Protein AF-0000000071173852 (afdb_homodimer)

Solvent-accessible surface area (backbone atoms only — not comparable to full-atom values): 14675 Å² total; per-residue (Å²): 124,88,72,80,40,56,66,69,55,87,51,77,36,48,60,50,29,39,24,18,50,70,45,35,39,68,60,40,53,57,42,51,74,44,81,54,40,83,29,51,71,26,52,48,83,46,33,40,28,26,54,41,35,9,37,67,34,75,76,35,58,23,39,53,53,41,49,75,72,62,43,68,51,67,58,46,20,26,76,87,55,37,26,31,26,34,54,36,49,17,25,54,72,46,31,54,65,48,42,53,54,40,52,75,63,66,34,62,70,75,49,53,28,69,83,66,43,25,28,48,55,37,6,53,74,59,65,25,61,70,42,32,50,54,44,50,52,51,56,72,72,95,125,87,72,79,41,57,66,68,56,86,52,76,36,47,58,48,30,39,24,18,51,70,45,36,40,68,60,39,52,57,42,50,74,46,81,51,40,84,30,51,72,27,53,49,86,46,33,40,28,26,55,42,36,10,36,67,35,75,77,33,57,25,37,52,53,43,49,73,72,61,43,68,51,67,57,44,21,26,75,88,56,36,27,31,26,34,55,36,50,16,23,56,71,46,28,54,64,50,44,52,54,40,52,76,64,67,35,64,68,75,50,54,29,69,83,67,43,26,28,48,55,39,7,54,74,59,64,25,61,70,43,32,52,54,44,50,52,51,54,71,72,95

Organism: Bemisia tabaci (NCBI:txid7038)

pLDDT: mean 93.43, std 10.35, range [34.62, 98.81]

Foldseek 3Di:
DPPVDLVPDDDQLVQLLVCLLVLVQVSNVVCCVDPSVVCLCPQTPQQDGSLLNNLQDAPRPSNLVSLVSPRDQARFTHVVRQRDGSLLSNLLVLRQVSNVSCVVSPHDQCDAGNVGDGSLRNNVVNVNPNNNVVSVVSVVVD/DPPVDLVPDDDQLVQLLVCLLVLVQVSNVVCCVDPSVVCLCPQTPQQDGSLLNNLQDAPRPSNLVSLVSPRDQARFTHVVRQRDGSLLSNLLVLRQVSNVSCVVSPHDQCDAGNVGDGSLRNNVVNVNPNNNVVSVVSVVVD

Radius of gyration: 18.61 Å; Cα contacts (8 Å, |Δi|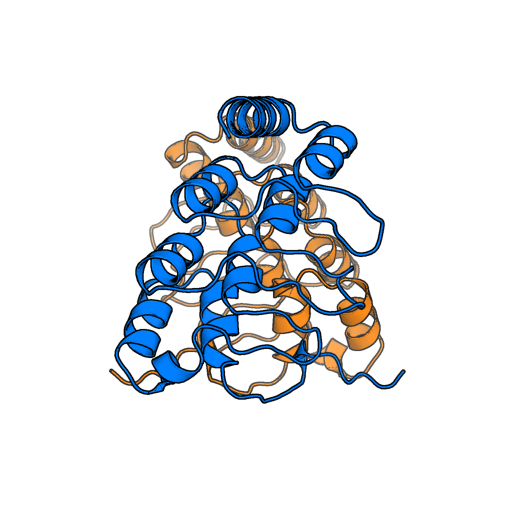>4): 515; chains: 2; bounding box: 41×52×38 Å

Structure (mmCIF, N/CA/C/O backbone):
data_AF-0000000071173852-model_v1
#
loop_
_entity.id
_entity.type
_entity.pdbx_description
1 polymer 'Uncharacterized protein'
#
loop_
_atom_site.group_PDB
_atom_site.id
_atom_site.type_symbol
_atom_site.label_atom_id
_atom_site.label_alt_id
_atom_site.label_comp_id
_atom_site.label_asym_id
_atom_site.label_entity_id
_atom_site.label_seq_id
_atom_site.pdbx_PDB_ins_code
_atom_site.Cartn_x
_atom_site.Cartn_y
_atom_site.Cartn_z
_atom_site.occupancy
_atom_site.B_iso_or_equiv
_atom_site.auth_seq_id
_atom_site.auth_comp_id
_atom_site.auth_asym_id
_atom_site.auth_atom_id
_atom_site.pdbx_PDB_model_num
ATOM 1 N N . MET A 1 1 ? 19.125 3.023 -16.766 1 35 1 MET A N 1
ATOM 2 C CA . MET A 1 1 ? 18.312 3.98 -16.031 1 35 1 MET A CA 1
ATOM 3 C C . MET A 1 1 ? 18.719 4.02 -14.562 1 35 1 MET A C 1
ATOM 5 O O . MET A 1 1 ? 18.984 2.975 -13.953 1 35 1 MET A O 1
ATOM 9 N N . ASP A 1 2 ? 19.328 4.996 -14.117 1 43.88 2 ASP A N 1
ATOM 10 C CA . ASP A 1 2 ? 19.797 5.234 -12.758 1 43.88 2 ASP A CA 1
ATOM 11 C C . ASP A 1 2 ? 18.734 4.809 -11.734 1 43.88 2 ASP A C 1
ATOM 13 O O . ASP A 1 2 ? 17.672 5.426 -11.633 1 43.88 2 ASP A O 1
ATOM 17 N N . LEU A 1 3 ? 18.578 3.57 -11.508 1 49.97 3 LEU A N 1
ATOM 18 C CA . LEU A 1 3 ? 17.625 2.861 -10.68 1 49.97 3 LEU A CA 1
ATOM 19 C C . LEU A 1 3 ? 17.5 3.516 -9.305 1 49.97 3 LEU A C 1
ATOM 21 O O . LEU A 1 3 ? 17.094 2.873 -8.336 1 49.97 3 LEU A O 1
ATOM 25 N N . ASN A 1 4 ? 18.031 4.711 -9.07 1 57.91 4 ASN A N 1
ATOM 26 C CA . ASN A 1 4 ? 17.984 5.289 -7.73 1 57.91 4 ASN A CA 1
ATOM 27 C C . ASN A 1 4 ? 16.562 5.621 -7.309 1 57.91 4 ASN A C 1
ATOM 29 O O . ASN A 1 4 ? 16.125 6.773 -7.41 1 57.91 4 ASN A O 1
ATOM 33 N N . SER A 1 5 ? 15.727 4.582 -7.375 1 67.81 5 SER A N 1
ATOM 34 C CA . SER A 1 5 ? 14.383 4.809 -6.855 1 67.81 5 SER A CA 1
ATOM 35 C C . SER A 1 5 ? 14.375 4.879 -5.332 1 67.81 5 SER A C 1
ATOM 37 O O . SER A 1 5 ? 15.242 4.289 -4.68 1 67.81 5 SER A O 1
ATOM 39 N N . PRO A 1 6 ? 13.766 5.883 -4.855 1 68.88 6 PRO A N 1
ATOM 40 C CA . PRO A 1 6 ? 13.664 5.973 -3.396 1 68.88 6 PRO A CA 1
ATOM 41 C C . PRO A 1 6 ? 13.461 4.613 -2.734 1 68.88 6 PRO A C 1
ATOM 43 O O . PRO A 1 6 ? 13.852 4.418 -1.582 1 68.88 6 PRO A O 1
ATOM 46 N N . GLU A 1 7 ? 13.016 3.785 -3.531 1 72.44 7 GLU A N 1
ATOM 47 C CA . GLU A 1 7 ? 12.711 2.467 -2.988 1 72.44 7 GLU A CA 1
ATOM 48 C C . GLU A 1 7 ? 13.984 1.688 -2.676 1 72.44 7 GLU A C 1
ATOM 50 O O . GLU A 1 7 ? 13.961 0.751 -1.874 1 72.44 7 GLU A O 1
ATOM 55 N N . GLU A 1 8 ? 15.031 2.229 -3.16 1 67.25 8 GLU A N 1
ATOM 56 C CA . GLU A 1 8 ? 16.312 1.533 -3.012 1 67.25 8 GLU A CA 1
ATOM 57 C C . GLU A 1 8 ? 17.172 2.18 -1.928 1 67.25 8 GLU A C 1
ATOM 59 O O . GLU A 1 8 ? 18.172 1.605 -1.5 1 67.25 8 GLU A O 1
ATOM 64 N N . GLU A 1 9 ? 16.672 3.275 -1.482 1 72.38 9 GLU A N 1
ATOM 65 C C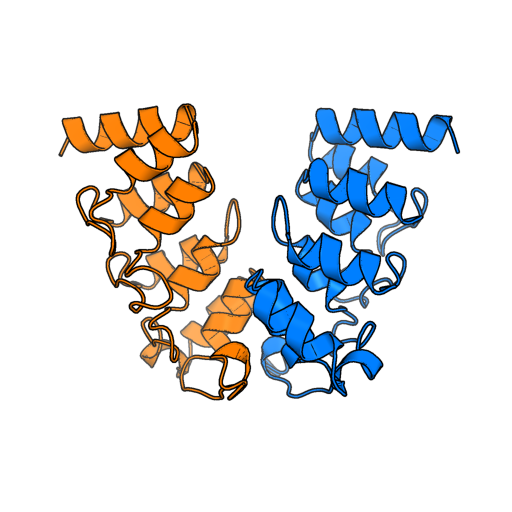A . GLU A 1 9 ? 17.562 4.102 -0.666 1 72.38 9 GLU A CA 1
ATOM 66 C C . GLU A 1 9 ? 17.344 3.85 0.822 1 72.38 9 GLU A C 1
ATOM 68 O O . GLU A 1 9 ? 16.203 3.592 1.249 1 72.38 9 GLU A O 1
ATOM 73 N N . ASP A 1 10 ? 18.484 3.744 1.404 1 79 10 ASP A N 1
ATOM 74 C CA . ASP A 1 10 ? 18.406 3.84 2.859 1 79 10 ASP A CA 1
ATOM 75 C C . ASP A 1 10 ? 18.391 5.297 3.312 1 79 10 ASP A C 1
ATOM 77 O O . ASP A 1 10 ? 19.141 6.125 2.801 1 79 10 ASP A O 1
ATOM 81 N N . PHE A 1 11 ? 17.484 5.711 4.016 1 86.06 11 PHE A N 1
ATOM 82 C CA . PHE A 1 11 ? 17.359 7.066 4.535 1 86.06 11 PHE A CA 1
ATOM 83 C C . PHE A 1 11 ? 16.719 7.066 5.914 1 86.06 11 PHE A C 1
ATOM 85 O O . PHE A 1 11 ? 16.016 6.121 6.277 1 86.06 11 PHE A O 1
ATOM 92 N N . PRO A 1 12 ? 17.047 8.148 6.605 1 87 12 PRO A N 1
ATOM 93 C CA . PRO A 1 12 ? 16.375 8.25 7.91 1 87 12 PRO A CA 1
ATOM 94 C C . PRO A 1 12 ? 14.859 8.281 7.793 1 87 12 PRO A C 1
ATOM 96 O O . PRO A 1 12 ? 14.312 8.953 6.914 1 87 12 PRO A O 1
ATOM 99 N N . GLY A 1 13 ? 14.18 7.465 8.438 1 92.38 13 GLY A N 1
ATOM 100 C CA . GLY A 1 13 ? 12.727 7.398 8.398 1 92.38 13 GLY A CA 1
ATOM 101 C C . GLY A 1 13 ? 12.203 6.246 7.566 1 92.38 13 GLY A C 1
ATOM 102 O O . GLY A 1 13 ? 10.992 6.031 7.484 1 92.38 13 GLY A O 1
ATOM 103 N N . ARG A 1 14 ? 13.094 5.574 6.965 1 90.81 14 ARG A N 1
ATOM 104 C CA . ARG A 1 14 ? 12.719 4.465 6.094 1 90.81 14 ARG A CA 1
ATOM 105 C C . ARG A 1 14 ? 11.812 3.475 6.828 1 90.81 14 ARG A C 1
ATOM 107 O O . ARG A 1 14 ? 10.852 2.963 6.254 1 90.81 14 ARG A O 1
ATOM 114 N N . LEU A 1 15 ? 12.125 3.227 8.07 1 91.38 15 LEU A N 1
ATOM 115 C CA . LEU A 1 15 ? 11.359 2.258 8.844 1 91.38 15 LEU A CA 1
ATOM 116 C C . LEU A 1 15 ? 9.93 2.744 9.055 1 91.38 15 LEU A C 1
ATOM 118 O O . LEU A 1 15 ? 8.984 1.945 9.039 1 91.38 15 LEU A O 1
ATOM 122 N N . LEU A 1 16 ? 9.711 4.039 9.18 1 95.69 16 LEU A N 1
ATOM 123 C CA . LEU A 1 16 ? 8.375 4.598 9.289 1 95.69 16 LEU A CA 1
ATOM 124 C C . LEU A 1 16 ? 7.613 4.461 7.977 1 95.69 16 LEU A C 1
ATOM 126 O O . LEU A 1 16 ? 6.426 4.117 7.973 1 95.69 16 LEU A O 1
ATOM 130 N N . HIS A 1 17 ? 8.336 4.699 6.902 1 95.75 17 HIS A N 1
ATOM 131 C CA . HIS A 1 17 ? 7.723 4.523 5.59 1 95.75 17 HIS A CA 1
ATOM 132 C C . HIS A 1 17 ? 7.27 3.08 5.383 1 95.75 17 HIS A C 1
ATOM 134 O O . HIS A 1 17 ? 6.141 2.836 4.953 1 95.75 17 HIS A O 1
ATOM 140 N 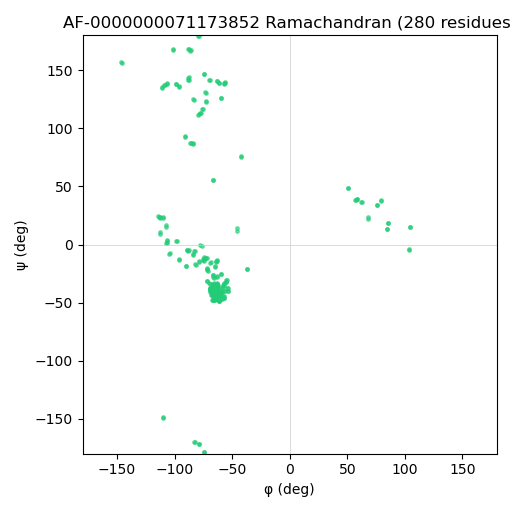N . GLN A 1 18 ? 8.117 2.193 5.777 1 92 18 GLN A N 1
ATOM 141 C CA . GLN A 1 18 ? 7.836 0.778 5.57 1 92 18 GLN A CA 1
ATOM 142 C C . GLN A 1 18 ? 6.652 0.323 6.418 1 92 18 GLN A C 1
ATOM 144 O O . GLN A 1 18 ? 5.762 -0.372 5.926 1 92 18 GLN A O 1
ATOM 149 N N . ALA A 1 19 ? 6.641 0.655 7.629 1 94.06 19 ALA A N 1
ATOM 150 C CA . ALA A 1 19 ? 5.523 0.319 8.508 1 94.06 19 ALA A CA 1
ATOM 151 C C . ALA A 1 19 ? 4.211 0.868 7.957 1 94.06 19 ALA A C 1
ATOM 153 O O . ALA A 1 19 ? 3.189 0.175 7.965 1 94.06 19 ALA A O 1
ATOM 154 N N . ALA A 1 20 ? 4.285 2.082 7.422 1 96.69 20 ALA A N 1
ATOM 155 C CA . ALA A 1 20 ? 3.1 2.736 6.879 1 96.69 20 ALA A CA 1
ATOM 156 C C . ALA A 1 20 ? 2.619 2.037 5.609 1 96.69 20 ALA A C 1
ATOM 158 O O . ALA A 1 20 ? 1.419 1.827 5.426 1 96.69 20 ALA A O 1
ATOM 159 N N . LEU A 1 21 ? 3.545 1.632 4.812 1 94.94 21 LEU A N 1
ATOM 160 C CA . LEU A 1 21 ? 3.211 1.003 3.539 1 94.94 21 LEU A CA 1
ATOM 161 C C . LEU A 1 21 ? 2.527 -0.342 3.76 1 94.94 21 LEU A C 1
ATOM 163 O O . LEU A 1 21 ? 1.586 -0.689 3.043 1 94.94 21 LEU A O 1
ATOM 167 N N . TRP A 1 22 ? 2.971 -1.016 4.766 1 93.31 22 TRP A N 1
ATOM 168 C CA . TRP A 1 22 ? 2.373 -2.311 5.074 1 93.31 22 TRP A CA 1
ATOM 169 C C . TRP A 1 22 ? 1.169 -2.148 5.996 1 93.31 22 TRP A C 1
ATOM 171 O O . TRP A 1 22 ? 0.545 -3.135 6.395 1 93.31 22 TRP A O 1
ATOM 181 N N . ASP A 1 23 ? 0.895 -1 6.449 1 94.88 23 ASP A N 1
ATOM 182 C CA . ASP A 1 23 ? -0.154 -0.628 7.391 1 94.88 23 ASP A CA 1
ATOM 183 C C . ASP A 1 23 ? -0.023 -1.413 8.695 1 94.88 23 ASP A C 1
ATOM 185 O O . ASP A 1 23 ? -1.021 -1.876 9.25 1 94.88 23 ASP A O 1
ATOM 189 N N . ASN A 1 24 ? 1.235 -1.595 9.086 1 92.81 24 ASN A N 1
ATOM 190 C CA . ASN A 1 24 ? 1.549 -2.205 10.375 1 92.81 24 ASN A CA 1
ATOM 191 C C . ASN A 1 24 ? 1.529 -1.176 11.5 1 92.81 24 ASN A C 1
ATOM 193 O O . ASN A 1 24 ? 2.574 -0.645 11.883 1 92.81 24 ASN A O 1
ATOM 197 N N . ALA A 1 25 ? 0.344 -0.985 12.039 1 95.25 25 ALA A N 1
ATOM 198 C CA . ALA A 1 25 ? 0.133 0.078 13.023 1 95.25 25 ALA A CA 1
ATOM 199 C C . ALA A 1 25 ? 0.885 -0.213 14.32 1 95.25 25 ALA A C 1
ATOM 201 O O . ALA A 1 25 ? 1.4 0.704 14.961 1 95.25 25 ALA A O 1
ATOM 202 N N . GLU A 1 26 ? 0.97 -1.466 14.656 1 93.94 26 GLU A N 1
ATOM 203 C CA . GLU A 1 26 ? 1.676 -1.827 15.883 1 93.94 26 GLU A CA 1
ATOM 204 C C . GLU A 1 26 ? 3.158 -1.476 15.789 1 93.94 26 GLU A C 1
ATOM 206 O O . GLU A 1 26 ? 3.715 -0.868 16.703 1 93.94 26 GLU A O 1
ATOM 211 N N . LEU A 1 27 ? 3.721 -1.873 14.672 1 93 27 LEU A N 1
ATOM 212 C CA . LEU A 1 27 ? 5.129 -1.545 14.461 1 93 27 LEU A CA 1
ATOM 213 C C . LEU A 1 27 ? 5.332 -0.034 14.414 1 93 27 LEU A C 1
ATOM 215 O O . LEU A 1 27 ? 6.277 0.491 15 1 93 27 LEU A O 1
ATOM 219 N N . LEU A 1 28 ? 4.453 0.666 13.766 1 96.38 28 LEU A N 1
ATOM 220 C CA . LEU A 1 28 ? 4.547 2.115 13.633 1 96.38 28 LEU A CA 1
ATOM 221 C C . LEU A 1 28 ? 4.5 2.789 15 1 96.38 28 LEU A C 1
ATOM 223 O O . LEU A 1 28 ? 5.305 3.678 15.289 1 96.38 28 LEU A O 1
ATOM 227 N N . GLU A 1 29 ? 3.637 2.336 15.828 1 96.94 29 GLU A N 1
ATOM 228 C CA . GLU A 1 29 ? 3.504 2.893 17.172 1 96.94 29 GLU A CA 1
ATOM 229 C C . GLU A 1 29 ? 4.773 2.668 17.984 1 96.94 29 GLU A C 1
ATOM 231 O O . GLU A 1 29 ? 5.234 3.572 18.688 1 96.94 29 GLU A O 1
ATOM 236 N N . ASP A 1 30 ? 5.305 1.524 17.891 1 94.69 30 ASP A N 1
ATOM 237 C CA . ASP A 1 30 ? 6.535 1.208 18.609 1 94.69 30 ASP A CA 1
ATOM 238 C C . AS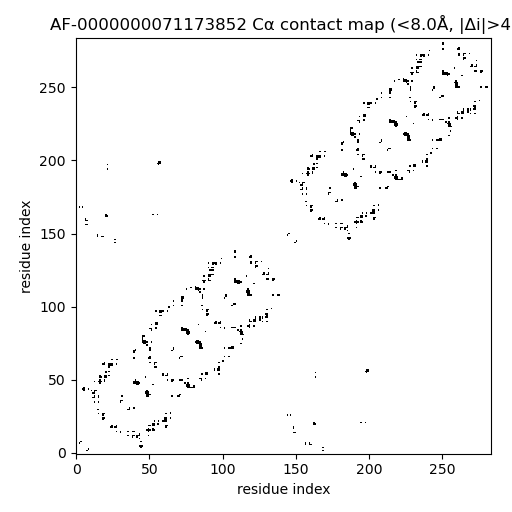P A 1 30 ? 7.684 2.105 18.156 1 94.69 30 ASP A C 1
ATOM 240 O O . ASP A 1 30 ? 8.461 2.592 18.969 1 94.69 30 ASP A O 1
ATOM 244 N N . LEU A 1 31 ? 7.789 2.291 16.828 1 94.62 31 LEU A N 1
ATOM 245 C CA . LEU A 1 31 ? 8.844 3.125 16.266 1 94.62 31 LEU A CA 1
ATOM 246 C C . LEU A 1 31 ? 8.703 4.57 16.734 1 94.62 31 LEU A C 1
ATOM 248 O O . LEU A 1 31 ? 9.703 5.234 17.016 1 94.62 31 LEU A O 1
ATOM 252 N N . LEU A 1 32 ? 7.504 5.027 16.922 1 96.25 32 LEU A N 1
ATOM 253 C CA . LEU A 1 32 ? 7.238 6.422 17.266 1 96.25 32 LEU A CA 1
ATOM 254 C C . LEU A 1 32 ? 7.445 6.668 18.75 1 96.25 32 LEU A C 1
ATOM 256 O O . LEU A 1 32 ? 7.539 7.82 19.188 1 96.25 32 LEU A O 1
ATOM 260 N N . LYS A 1 33 ? 7.469 5.609 19.516 1 95.38 33 LYS A N 1
ATOM 261 C CA . LYS A 1 33 ? 7.777 5.727 20.938 1 95.38 33 LYS A CA 1
ATOM 262 C C . LYS A 1 33 ? 9.281 5.875 21.156 1 95.38 33 LYS A C 1
ATOM 264 O O . LYS A 1 33 ? 9.719 6.273 22.25 1 95.38 33 LYS A O 1
ATOM 269 N N . GLY A 1 34 ? 9.961 5.578 20.156 1 92.06 34 GLY A N 1
ATOM 270 C CA . GLY A 1 34 ? 11.414 5.629 20.266 1 92.06 34 GLY A CA 1
ATOM 271 C C . GLY A 1 34 ? 12.031 6.762 19.469 1 92.06 34 GLY A C 1
ATOM 272 O O . GLY A 1 34 ? 11.406 7.809 19.281 1 92.06 34 GLY A O 1
ATOM 273 N N . ASP A 1 35 ? 13.273 6.527 18.984 1 92.25 35 ASP A N 1
ATOM 274 C CA . ASP A 1 35 ? 14.078 7.57 18.359 1 92.25 35 ASP A CA 1
ATOM 275 C C . ASP A 1 35 ? 13.57 7.906 16.969 1 92.25 35 ASP A C 1
ATOM 277 O O . ASP A 1 35 ? 13.867 8.977 16.438 1 92.25 35 ASP A O 1
ATOM 281 N N . GLN A 1 36 ? 12.742 7.051 16.469 1 93.69 36 GLN A N 1
ATOM 282 C CA . GLN A 1 36 ? 12.273 7.277 15.102 1 93.69 36 GLN A CA 1
ATOM 283 C C . GLN A 1 36 ? 11.266 8.414 15.047 1 93.69 36 GLN A C 1
ATOM 285 O O . GLN A 1 36 ? 10.953 8.93 13.969 1 93.69 36 GLN A O 1
ATOM 290 N N . ARG A 1 37 ? 10.797 8.828 16.172 1 95.75 37 ARG A N 1
ATOM 291 C CA . ARG A 1 37 ? 9.828 9.922 16.234 1 95.75 37 ARG A CA 1
ATOM 292 C C . ARG A 1 37 ? 10.375 11.18 15.562 1 95.75 37 ARG A C 1
ATOM 294 O O . ARG A 1 37 ? 9.625 11.938 14.945 1 95.75 37 ARG A O 1
ATOM 301 N N . ARG A 1 38 ? 11.68 11.367 15.672 1 96.56 38 ARG A N 1
ATOM 302 C CA . ARG A 1 38 ? 12.312 12.555 15.102 1 96.56 38 ARG A CA 1
ATOM 303 C C . ARG A 1 38 ? 12.156 12.57 13.586 1 96.56 38 ARG A C 1
ATOM 305 O O . ARG A 1 38 ? 12.328 13.617 12.953 1 96.56 38 ARG A O 1
ATOM 312 N N . HIS A 1 39 ? 11.742 11.438 12.953 1 97.19 39 HIS A N 1
ATOM 313 C CA . HIS A 1 39 ? 11.609 11.32 11.508 1 97.19 39 HIS A CA 1
ATOM 314 C C . HIS A 1 39 ? 10.148 11.227 11.086 1 97.19 39 HIS A C 1
ATOM 316 O O . HIS A 1 39 ? 9.844 10.742 10 1 97.19 39 HIS A O 1
ATOM 322 N N . LEU A 1 40 ? 9.266 11.727 11.922 1 98.12 40 LEU A N 1
ATOM 323 C CA . LEU A 1 40 ? 7.828 11.664 11.688 1 98.12 40 LEU A CA 1
ATOM 324 C C . LEU A 1 40 ? 7.477 12.258 10.32 1 98.12 40 LEU A C 1
ATOM 326 O O . LEU A 1 40 ? 6.656 11.695 9.594 1 98.12 40 LEU A O 1
ATOM 330 N N . ASP A 1 41 ? 8.211 13.336 9.969 1 98.31 41 ASP A N 1
ATOM 331 C CA . ASP A 1 41 ? 7.953 14.008 8.703 1 98.31 41 ASP A CA 1
ATOM 332 C C . ASP A 1 41 ? 9.141 13.852 7.754 1 98.31 41 ASP A C 1
ATOM 334 O O . ASP A 1 41 ? 9.344 14.688 6.867 1 98.31 41 ASP A O 1
ATOM 338 N N . GLY A 1 42 ? 9.867 12.797 8.047 1 96.5 42 GLY A N 1
ATOM 339 C CA . GLY A 1 42 ? 11.008 12.562 7.176 1 96.5 42 GLY A CA 1
ATOM 340 C C . GLY A 1 42 ? 10.609 12.273 5.738 1 96.5 42 GLY A C 1
ATOM 341 O O . GLY A 1 42 ? 9.617 11.586 5.488 1 96.5 42 GLY A O 1
ATOM 342 N N . GLN A 1 43 ? 11.422 12.844 4.801 1 96 43 GLN A N 1
ATOM 343 C CA . GLN A 1 43 ? 11.117 12.688 3.383 1 96 43 GLN A CA 1
ATOM 344 C C . GLN A 1 43 ? 12.117 11.75 2.709 1 96 43 GLN A C 1
ATOM 346 O O . GLN A 1 43 ? 13.305 11.766 3.025 1 96 43 GLN A O 1
ATOM 351 N N . ASP A 1 44 ? 11.469 10.891 1.852 1 93.06 44 ASP A N 1
ATOM 352 C CA . ASP A 1 44 ? 12.367 10.117 0.997 1 93.06 44 ASP A CA 1
ATOM 353 C C . ASP A 1 44 ? 12.867 10.969 -0.175 1 93.06 44 ASP A C 1
ATOM 355 O O . ASP A 1 44 ? 12.672 12.18 -0.197 1 93.06 44 ASP A O 1
ATOM 359 N N . SER A 1 45 ? 13.562 10.359 -1.146 1 91.81 45 SER A N 1
ATOM 360 C CA . SER A 1 45 ? 14.195 11.109 -2.23 1 91.81 45 SER A CA 1
ATOM 361 C C . SER A 1 45 ? 13.148 11.719 -3.164 1 91.81 45 SER A C 1
ATOM 363 O O . SER A 1 45 ? 13.469 12.602 -3.961 1 91.81 45 SER A O 1
ATOM 365 N N . TRP A 1 46 ? 11.891 11.266 -3.098 1 93.5 46 TRP A N 1
ATOM 366 C CA . TRP A 1 46 ? 10.812 11.82 -3.906 1 93.5 46 TRP A CA 1
ATOM 367 C C . TRP A 1 46 ? 9.992 12.828 -3.105 1 93.5 46 TRP A C 1
ATOM 369 O O . TRP A 1 46 ? 8.953 13.297 -3.57 1 93.5 46 TRP A O 1
ATOM 379 N N . GLY A 1 47 ? 10.453 13.047 -1.88 1 95.69 47 GLY A N 1
ATOM 380 C CA . GLY A 1 47 ? 9.773 14.031 -1.042 1 95.69 47 GLY A CA 1
ATOM 381 C C . GLY A 1 47 ? 8.578 13.453 -0.303 1 95.69 47 GLY A C 1
ATOM 382 O O . GLY A 1 47 ? 7.793 14.195 0.283 1 95.69 47 GLY A O 1
ATOM 383 N N . ARG A 1 48 ? 8.484 12.141 -0.29 1 96.75 48 ARG A N 1
ATOM 384 C CA . ARG A 1 48 ? 7.34 11.508 0.363 1 96.75 48 ARG A CA 1
ATOM 385 C C . ARG A 1 48 ? 7.617 11.273 1.844 1 96.75 48 ARG A C 1
ATOM 387 O O . ARG A 1 48 ? 8.734 10.906 2.223 1 96.75 48 ARG A O 1
ATOM 394 N N . THR A 1 49 ? 6.582 11.492 2.594 1 98 49 THR A N 1
ATOM 395 C CA . THR A 1 49 ? 6.641 11.25 4.031 1 98 49 THR A CA 1
ATOM 396 C C . THR A 1 49 ? 5.973 9.93 4.387 1 98 49 THR A C 1
ATOM 398 O O . THR A 1 49 ? 5.309 9.312 3.547 1 98 49 THR A O 1
ATOM 401 N N . PRO A 1 50 ? 6.184 9.461 5.656 1 97.94 50 PRO A N 1
ATOM 402 C CA . PRO A 1 50 ? 5.41 8.297 6.09 1 97.94 50 PRO A CA 1
ATOM 403 C C . PRO A 1 50 ? 3.904 8.5 5.926 1 97.94 50 PRO A C 1
ATOM 405 O O . PRO A 1 50 ? 3.182 7.543 5.625 1 97.94 50 PRO A O 1
ATOM 408 N N . LEU A 1 51 ? 3.488 9.719 6.043 1 98.81 51 LEU A N 1
ATOM 409 C CA . LEU A 1 51 ? 2.066 10.008 5.879 1 98.81 51 LEU A CA 1
ATOM 410 C C . LEU A 1 51 ? 1.637 9.805 4.43 1 98.81 51 LEU A C 1
ATOM 412 O O . LEU A 1 51 ? 0.528 9.336 4.164 1 98.81 51 LEU A O 1
ATOM 416 N N . HIS A 1 52 ? 2.498 10.172 3.486 1 98.31 52 HIS A N 1
ATOM 417 C CA . HIS A 1 52 ? 2.229 9.828 2.094 1 98.31 52 HIS A CA 1
ATOM 418 C C . HIS A 1 52 ? 2.061 8.328 1.915 1 98.31 52 HIS A C 1
ATOM 420 O O . HIS A 1 52 ? 1.138 7.875 1.232 1 98.31 52 HIS A O 1
ATOM 426 N N . ALA A 1 53 ? 2.961 7.586 2.551 1 96.75 53 ALA A N 1
ATOM 427 C CA . ALA A 1 53 ? 2.924 6.129 2.459 1 96.75 53 ALA A CA 1
ATOM 428 C C . ALA A 1 53 ? 1.617 5.578 3.021 1 96.75 53 ALA A C 1
ATOM 430 O O . ALA A 1 53 ? 0.966 4.742 2.389 1 96.75 53 ALA A O 1
ATOM 431 N N . ALA A 1 54 ? 1.198 6.059 4.1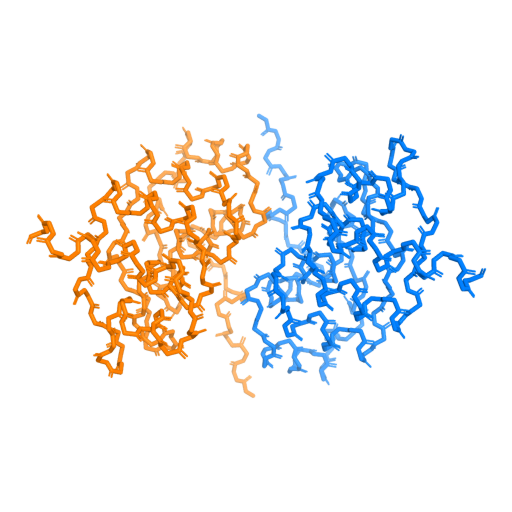02 1 98.06 54 ALA A N 1
ATOM 432 C CA . ALA A 1 54 ? -0.032 5.602 4.742 1 98.06 54 ALA A CA 1
ATOM 433 C C . ALA A 1 54 ? -1.254 5.957 3.898 1 98.06 54 ALA A C 1
ATOM 435 O O . ALA A 1 54 ? -2.234 5.207 3.869 1 98.06 54 ALA A O 1
ATOM 436 N N . ALA A 1 55 ? -1.157 7.012 3.133 1 97.75 55 ALA A N 1
ATOM 437 C CA . ALA A 1 55 ? -2.273 7.535 2.35 1 97.75 55 ALA A CA 1
ATOM 438 C C . ALA A 1 55 ? -2.557 6.652 1.138 1 97.75 55 ALA A C 1
ATOM 440 O O . ALA A 1 55 ? -3.607 6.773 0.504 1 97.75 55 ALA A O 1
ATOM 441 N N . THR A 1 56 ? -1.658 5.734 0.863 1 94.81 56 THR A N 1
ATOM 442 C CA . THR A 1 56 ? -1.821 4.891 -0.316 1 94.81 56 THR A CA 1
ATOM 443 C C . THR A 1 56 ? -2.725 3.701 -0.007 1 94.81 56 THR A C 1
ATOM 445 O O . THR A 1 56 ? -3.143 2.98 -0.916 1 94.81 56 THR A O 1
ATOM 448 N N . SER A 1 57 ? -3.059 3.525 1.271 1 92.81 57 SER A N 1
ATOM 449 C CA . SER A 1 57 ? -3.904 2.408 1.684 1 92.81 57 SER A CA 1
ATOM 450 C C . SER A 1 57 ? -5.277 2.895 2.141 1 92.81 57 SER A C 1
ATOM 452 O O . SER A 1 57 ? -5.375 3.846 2.92 1 92.81 57 SER A O 1
ATOM 454 N N . GLU A 1 58 ? -6.266 2.158 1.655 1 91.12 58 GLU A N 1
ATOM 455 C CA . GLU A 1 58 ? -7.617 2.5 2.086 1 91.12 58 GLU A CA 1
ATOM 456 C C . GLU A 1 58 ? -7.832 2.156 3.557 1 91.12 58 GLU A C 1
ATOM 458 O O . GLU A 1 58 ? -7.371 1.116 4.031 1 91.12 58 GLU A O 1
ATOM 463 N N . ASN A 1 59 ? -8.57 3.004 4.344 1 91.69 59 ASN A N 1
ATOM 464 C CA . ASN A 1 59 ? -8.852 2.805 5.762 1 91.69 59 ASN A CA 1
ATOM 465 C C . ASN A 1 59 ? -7.57 2.516 6.547 1 91.69 59 ASN A C 1
ATOM 467 O O . ASN A 1 59 ? -7.504 1.534 7.289 1 91.69 59 ASN A O 1
ATOM 471 N N . SER A 1 60 ? -6.566 3.256 6.395 1 95.5 60 SER A N 1
ATOM 472 C CA . SER A 1 60 ? -5.23 3.043 6.938 1 95.5 60 SER A CA 1
ATOM 473 C C . SER A 1 60 ? -5.199 3.305 8.438 1 95.5 60 SER A C 1
ATOM 475 O O . SER A 1 60 ? -5.496 4.414 8.891 1 95.5 60 SER A O 1
ATOM 477 N N . ARG A 1 61 ? -4.785 2.307 9.156 1 97.06 61 ARG A N 1
ATOM 478 C CA . ARG A 1 61 ? -4.574 2.488 10.594 1 97.06 61 ARG A CA 1
ATOM 479 C C . ARG A 1 61 ? -3.338 3.34 10.859 1 97.06 61 ARG A C 1
ATOM 481 O O . ARG A 1 61 ? -3.32 4.145 11.797 1 97.06 61 ARG A O 1
ATOM 488 N N . CYS A 1 62 ? -2.432 3.193 9.984 1 98.25 62 CYS A N 1
ATOM 489 C CA . CYS A 1 62 ? -1.192 3.947 10.133 1 98.25 62 CYS A CA 1
ATOM 490 C C . CYS A 1 62 ? -1.427 5.434 9.898 1 98.25 62 CYS A C 1
ATOM 492 O O . CYS A 1 62 ? -0.782 6.277 10.531 1 98.25 62 CYS A O 1
ATOM 494 N N . LEU A 1 63 ? -2.369 5.777 8.984 1 98.69 63 LEU A N 1
ATOM 495 C CA . LEU A 1 63 ? -2.684 7.18 8.727 1 98.69 63 LEU A CA 1
ATOM 496 C C . LEU A 1 63 ? -3.182 7.859 10 1 98.69 63 LEU A C 1
ATOM 498 O O . LEU A 1 63 ? -2.732 8.961 10.336 1 98.69 63 LEU A O 1
ATOM 502 N N . ARG A 1 64 ? -3.996 7.164 10.719 1 98.69 64 ARG A N 1
ATOM 503 C CA . ARG A 1 64 ? -4.543 7.691 11.961 1 98.69 64 ARG A CA 1
ATOM 504 C C . ARG A 1 64 ? -3.449 7.879 13.008 1 98.69 64 ARG A C 1
ATOM 506 O O . ARG A 1 64 ? -3.363 8.938 13.641 1 98.69 64 ARG A O 1
ATOM 513 N N . VAL A 1 65 ? -2.643 6.902 13.164 1 98.56 65 VAL A N 1
ATOM 514 C CA . VAL A 1 65 ? -1.577 6.93 14.164 1 98.56 65 VAL A CA 1
ATOM 515 C C . VAL A 1 65 ? -0.635 8.102 13.883 1 98.56 65 VAL A C 1
ATOM 517 O O . VAL A 1 65 ? -0.281 8.852 14.789 1 98.56 65 VAL A O 1
ATOM 520 N N . LEU A 1 66 ? -0.249 8.234 12.617 1 98.81 66 LEU A N 1
ATOM 521 C CA . LEU A 1 66 ? 0.685 9.289 12.234 1 98.81 66 LEU A CA 1
ATOM 522 C C . LEU A 1 66 ? 0.091 10.664 12.516 1 98.81 66 LEU A C 1
ATOM 524 O O . LEU A 1 66 ? 0.759 11.531 13.078 1 98.81 66 LEU A O 1
ATOM 528 N N . LEU A 1 67 ? -1.148 10.859 12.195 1 98.75 67 LEU A N 1
ATOM 529 C CA . LEU A 1 67 ? -1.812 12.141 12.414 1 98.75 67 LEU A CA 1
ATOM 530 C C . LEU A 1 67 ? -1.946 12.438 13.906 1 98.75 67 LEU A C 1
ATOM 532 O O . LEU A 1 67 ? -1.724 13.57 14.344 1 98.75 67 LEU A O 1
ATOM 536 N N . GLN A 1 68 ? -2.227 11.422 14.68 1 98.19 68 GLN A N 1
ATOM 537 C CA . GLN A 1 68 ? -2.354 11.578 16.125 1 98.19 68 GLN A CA 1
ATOM 538 C C . GLN A 1 68 ? -1.014 11.938 16.766 1 98.19 68 GLN A C 1
ATOM 540 O O . GLN A 1 68 ? -0.97 12.625 17.781 1 98.19 68 GLN A O 1
ATOM 545 N N . CYS A 1 69 ? 0.013 11.555 16.141 1 98.12 69 CYS A N 1
ATOM 546 C CA . CYS A 1 69 ? 1.354 11.82 16.656 1 98.12 69 CYS A CA 1
ATOM 547 C C . CYS A 1 69 ? 1.874 13.164 16.156 1 98.12 69 CYS A C 1
ATOM 549 O O . CYS A 1 69 ? 3 13.547 16.453 1 98.12 69 CYS A O 1
ATOM 551 N N . GLY A 1 70 ? 1.073 13.766 15.289 1 98.19 70 GLY A N 1
ATOM 552 C CA . GLY A 1 70 ? 1.41 15.133 14.922 1 98.19 70 GLY A CA 1
ATOM 553 C C . GLY A 1 70 ? 2.027 15.242 13.547 1 98.19 70 GLY A C 1
ATOM 554 O O . GLY A 1 70 ? 2.621 16.266 13.211 1 98.19 70 GLY A O 1
ATOM 555 N N . ALA A 1 71 ? 1.935 14.219 12.695 1 98.75 71 ALA A N 1
ATOM 556 C CA . ALA A 1 71 ? 2.439 14.32 11.328 1 98.75 71 ALA A CA 1
ATOM 557 C C . ALA A 1 71 ? 1.784 15.477 10.578 1 98.75 71 ALA A C 1
ATOM 559 O O . ALA A 1 71 ? 0.58 15.703 10.711 1 98.75 71 ALA A O 1
ATOM 560 N N . ASN A 1 72 ? 2.594 16.203 9.812 1 98.81 72 ASN A N 1
ATOM 561 C CA . ASN A 1 72 ? 2.096 17.328 9.023 1 98.81 72 ASN A CA 1
ATOM 562 C C . ASN A 1 72 ? 1.411 16.859 7.746 1 98.81 72 ASN A C 1
ATOM 564 O O . ASN A 1 72 ? 2.068 16.359 6.832 1 98.81 72 ASN A O 1
ATOM 568 N N . PRO A 1 73 ? 0.108 17.047 7.645 1 98.81 73 PRO A N 1
ATOM 569 C CA . PRO A 1 73 ? -0.61 16.531 6.473 1 98.81 73 PRO A CA 1
ATOM 570 C C . PRO A 1 73 ? -0.422 17.406 5.238 1 98.81 73 PRO A C 1
ATOM 572 O O . PRO A 1 73 ? -0.875 17.047 4.148 1 98.81 73 PRO A O 1
ATOM 575 N N . ASN A 1 74 ? 0.322 18.5 5.332 1 98.81 74 ASN A N 1
ATOM 576 C CA . ASN A 1 74 ? 0.343 19.484 4.258 1 98.81 74 ASN A CA 1
ATOM 577 C C . ASN A 1 74 ? 1.703 19.531 3.568 1 98.81 74 ASN A C 1
ATOM 579 O O . ASN A 1 74 ? 1.966 20.438 2.766 1 98.81 74 ASN A O 1
ATOM 583 N N . ILE A 1 75 ? 2.562 18.578 3.896 1 98.62 75 ILE A N 1
ATOM 584 C CA . ILE A 1 75 ? 3.842 18.484 3.201 1 98.62 75 ILE A CA 1
ATOM 585 C C . ILE A 1 75 ? 3.633 17.891 1.809 1 98.62 75 ILE A C 1
ATOM 587 O O . ILE A 1 75 ? 3.148 16.766 1.673 1 98.62 75 ILE A O 1
ATOM 591 N N . PRO A 1 76 ? 3.926 18.641 0.739 1 98.5 76 PRO A N 1
ATOM 592 C CA . PRO A 1 76 ? 3.885 18.047 -0.598 1 98.5 76 PRO A CA 1
ATOM 593 C C . PRO A 1 76 ? 5.074 17.125 -0.871 1 98.5 76 PRO A C 1
ATOM 595 O O . PRO A 1 76 ? 6.164 17.344 -0.334 1 98.5 76 PRO A O 1
ATOM 598 N N . CYS A 1 77 ? 4.758 16.094 -1.661 1 97.44 77 CYS A N 1
ATOM 599 C CA . CYS A 1 77 ? 5.906 15.336 -2.129 1 97.44 77 CYS A CA 1
ATOM 600 C C . CYS A 1 77 ? 6.668 16.094 -3.207 1 97.44 77 CYS A C 1
ATOM 602 O O . CYS A 1 77 ? 6.352 17.25 -3.494 1 97.44 77 CYS A O 1
ATOM 604 N N . GLY A 1 78 ? 7.703 15.562 -3.758 1 95 78 GLY A N 1
ATOM 605 C CA . GLY A 1 78 ? 8.531 16.234 -4.746 1 95 78 GLY A CA 1
ATOM 606 C C . GLY A 1 78 ? 7.938 16.203 -6.141 1 95 78 GLY A C 1
ATOM 607 O O . GLY A 1 78 ? 6.852 15.664 -6.348 1 95 78 GLY A O 1
ATOM 608 N N . PRO A 1 79 ? 8.602 16.797 -7.125 1 94.62 79 PRO A N 1
ATOM 609 C CA . PRO A 1 79 ? 8.086 16.938 -8.492 1 94.62 79 PRO A CA 1
ATOM 610 C C . PRO A 1 79 ? 7.797 15.586 -9.148 1 94.62 79 PRO A C 1
ATOM 612 O O . PRO A 1 79 ? 6.879 15.477 -9.961 1 94.62 79 PRO A O 1
ATOM 615 N N . ARG A 1 80 ? 8.477 14.609 -8.688 1 91.38 80 ARG A N 1
ATOM 616 C CA . ARG A 1 80 ? 8.266 13.289 -9.266 1 91.38 80 ARG A CA 1
ATOM 617 C C . ARG A 1 80 ? 6.918 12.711 -8.844 1 91.38 80 ARG A C 1
ATOM 619 O O . ARG A 1 80 ? 6.395 11.805 -9.492 1 91.38 80 ARG A O 1
ATOM 626 N N . GLY A 1 81 ? 6.41 13.227 -7.809 1 93.06 81 GLY A N 1
ATOM 627 C CA . GLY A 1 81 ? 5.078 12.859 -7.355 1 93.06 81 GLY A CA 1
ATOM 628 C C . GLY A 1 81 ? 4.047 13.945 -7.578 1 93.06 81 GLY A C 1
ATOM 629 O O . GLY A 1 81 ? 3.01 13.977 -6.91 1 93.06 81 GLY A O 1
ATOM 630 N N . ASP A 1 82 ? 4.371 14.914 -8.398 1 96.81 82 ASP A N 1
ATOM 631 C CA . ASP A 1 82 ? 3.498 16.016 -8.82 1 96.81 82 ASP A CA 1
ATOM 632 C C . ASP A 1 82 ? 3.209 16.953 -7.656 1 96.81 82 ASP A C 1
ATOM 634 O O . ASP A 1 82 ? 2.125 17.531 -7.578 1 96.81 82 ASP A O 1
ATOM 638 N N . ASN A 1 83 ? 4.09 16.953 -6.664 1 98.31 83 ASN A N 1
ATOM 639 C CA . ASN A 1 83 ? 3.953 17.844 -5.516 1 98.31 83 ASN A CA 1
ATOM 640 C C . ASN A 1 83 ? 2.625 17.625 -4.793 1 98.31 83 ASN A C 1
ATOM 642 O O . ASN A 1 83 ? 1.973 18.578 -4.387 1 98.31 83 ASN A O 1
ATOM 646 N N . ARG A 1 84 ? 2.271 16.375 -4.707 1 98.38 84 ARG A N 1
ATOM 647 C CA . ARG A 1 84 ? 0.978 16.062 -4.109 1 98.38 84 ARG A CA 1
ATOM 648 C C . ARG A 1 84 ? 1.1 15.891 -2.598 1 98.38 84 ARG A C 1
ATOM 650 O O . ARG A 1 84 ? 2.098 15.367 -2.104 1 98.38 84 ARG A O 1
ATOM 657 N N . THR A 1 85 ? 0.046 16.359 -1.935 1 98.81 85 THR A N 1
ATOM 658 C CA . THR A 1 85 ? -0.101 16.078 -0.509 1 98.81 85 THR A CA 1
ATOM 659 C C . THR A 1 85 ? -0.828 14.758 -0.283 1 98.81 85 THR A C 1
ATOM 661 O O . THR A 1 85 ? -1.389 14.188 -1.218 1 98.81 85 THR A O 1
ATOM 664 N N . PRO A 1 86 ? -0.798 14.266 1.01 1 98.81 86 PRO A N 1
ATOM 665 C CA . PRO A 1 86 ? -1.578 13.062 1.3 1 98.81 86 PRO A CA 1
ATOM 666 C C . PRO A 1 86 ? -3.051 13.203 0.926 1 98.81 86 PRO A C 1
ATOM 668 O O . PRO A 1 86 ? -3.672 12.25 0.455 1 98.81 86 PRO A O 1
ATOM 671 N N . LEU A 1 87 ? -3.586 14.422 1.034 1 98.81 87 LEU A N 1
ATOM 672 C CA . LEU A 1 87 ? -4.98 14.648 0.677 1 98.81 87 LEU A CA 1
ATOM 673 C C . LEU A 1 87 ? -5.191 14.477 -0.824 1 98.81 87 LEU A C 1
ATOM 675 O O . LEU A 1 87 ? -6.195 13.906 -1.255 1 98.81 87 LEU A O 1
ATOM 679 N N . HIS A 1 88 ? -4.25 14.961 -1.621 1 98.69 88 HIS A N 1
ATOM 680 C CA . HIS A 1 88 ? -4.316 14.734 -3.061 1 98.69 88 HIS A CA 1
ATOM 681 C C . HIS A 1 88 ? -4.379 13.25 -3.385 1 98.69 88 HIS A C 1
ATOM 683 O O . HIS A 1 88 ? -5.188 12.82 -4.211 1 98.69 88 HIS A O 1
ATOM 689 N N . LEU A 1 89 ? -3.523 12.484 -2.732 1 97.44 89 LEU A N 1
ATOM 690 C CA . LEU A 1 89 ? -3.449 11.055 -2.98 1 97.44 89 LEU A CA 1
ATOM 691 C C . LEU A 1 89 ? -4.77 10.375 -2.641 1 97.44 89 LEU A C 1
ATOM 693 O O . LEU A 1 89 ? -5.293 9.586 -3.436 1 97.44 89 LEU A O 1
ATOM 697 N N . CYS A 1 90 ? -5.305 10.664 -1.463 1 98 90 CYS A N 1
ATOM 698 C CA . CYS A 1 90 ? -6.562 10.055 -1.038 1 98 90 CYS A CA 1
ATOM 699 C C . CYS A 1 90 ? -7.703 10.453 -1.968 1 98 90 CYS A C 1
ATOM 701 O O . CYS A 1 90 ? -8.594 9.648 -2.242 1 98 90 CYS A O 1
ATOM 703 N N . ALA A 1 91 ? -7.684 11.695 -2.502 1 98 91 ALA A N 1
ATOM 704 C CA . ALA A 1 91 ? -8.688 12.172 -3.445 1 98 91 ALA A CA 1
ATOM 705 C C . ALA A 1 91 ? -8.602 11.414 -4.77 1 98 91 ALA A C 1
ATOM 707 O O . ALA A 1 91 ? -9.625 11.102 -5.383 1 98 91 ALA A O 1
ATOM 708 N N . GLU A 1 92 ? -7.398 11.18 -5.16 1 96.06 92 GLU A N 1
ATOM 709 C CA . GLU A 1 92 ? -7.168 10.461 -6.41 1 96.06 92 GLU A CA 1
ATOM 710 C C . GLU A 1 92 ? -7.742 9.047 -6.348 1 96.06 92 GLU A C 1
ATOM 712 O O . GLU A 1 92 ? -8.305 8.555 -7.328 1 96.06 92 GLU A O 1
ATOM 717 N N . TYR A 1 93 ? -7.641 8.422 -5.18 1 93.06 93 TYR A N 1
ATOM 718 C CA . TYR A 1 93 ? -8.039 7.027 -5.051 1 93.06 93 TYR A CA 1
ATOM 719 C C . TYR A 1 93 ? -9.461 6.914 -4.52 1 93.06 93 TYR A C 1
ATOM 721 O O . TYR A 1 93 ? -10.055 5.828 -4.539 1 93.06 93 TYR A O 1
ATOM 729 N N . GLY A 1 94 ? -9.953 7.941 -4.07 1 95.44 94 GLY A N 1
ATOM 730 C CA . GLY A 1 94 ? -11.312 7.93 -3.562 1 95.44 94 GLY A CA 1
ATOM 731 C C . GLY A 1 94 ? -11.43 7.344 -2.168 1 95.44 94 GLY A C 1
ATOM 732 O O . GLY A 1 94 ? -12.406 6.66 -1.854 1 95.44 94 GLY A O 1
ATOM 733 N N . PHE A 1 95 ? -10.469 7.594 -1.278 1 95.69 95 PHE A N 1
ATOM 734 C CA . PHE A 1 95 ? -10.445 7.035 0.069 1 95.69 95 PHE A CA 1
ATOM 735 C C . PHE A 1 95 ? -11.156 7.961 1.05 1 95.69 95 PHE A C 1
ATOM 737 O O . PHE A 1 95 ? -10.523 8.789 1.702 1 95.69 95 PHE A O 1
ATOM 744 N N . ILE A 1 96 ? -12.43 7.691 1.231 1 96.44 96 ILE A N 1
ATOM 745 C CA . ILE A 1 96 ? -13.328 8.594 1.941 1 96.44 96 ILE A CA 1
ATOM 746 C C . ILE A 1 96 ? -12.898 8.703 3.402 1 96.44 96 ILE A C 1
ATOM 748 O O . ILE A 1 96 ? -12.773 9.812 3.938 1 96.44 96 ILE A O 1
ATOM 752 N N . ASN A 1 97 ? -12.633 7.598 4.031 1 96.88 97 ASN A N 1
ATOM 753 C CA . ASN A 1 97 ? -12.281 7.609 5.449 1 96.88 97 ASN A CA 1
ATOM 754 C C . ASN A 1 97 ? -10.961 8.328 5.691 1 96.88 97 ASN A C 1
ATOM 756 O O . ASN A 1 97 ? -10.82 9.07 6.664 1 96.88 97 ASN A O 1
ATOM 760 N N . ASN A 1 98 ? -10.008 8.086 4.789 1 98.06 98 ASN A N 1
ATOM 761 C CA . ASN A 1 98 ? -8.734 8.789 4.879 1 98.06 98 ASN A CA 1
ATOM 762 C C . ASN A 1 98 ? -8.914 10.297 4.727 1 98.06 98 ASN A C 1
ATOM 764 O O . ASN A 1 98 ? -8.305 11.07 5.461 1 98.06 98 ASN A O 1
ATOM 768 N N . ILE A 1 99 ? -9.758 10.695 3.762 1 98.38 99 ILE A N 1
ATOM 769 C CA . ILE A 1 99 ? -10.016 12.109 3.498 1 98.38 99 ILE A CA 1
ATOM 770 C C . ILE A 1 99 ? -10.609 12.766 4.742 1 98.38 99 ILE A C 1
ATOM 772 O O . ILE A 1 99 ? -10.148 13.828 5.172 1 98.38 99 ILE A O 1
ATOM 776 N N . MET A 1 100 ? -11.508 12.102 5.359 1 98.19 100 MET A N 1
ATOM 777 C CA . MET A 1 100 ? -12.148 12.641 6.555 1 98.19 100 MET A CA 1
ATOM 778 C C . MET A 1 100 ? -11.133 12.812 7.684 1 98.19 100 MET A C 1
ATOM 780 O O . MET A 1 100 ? -11.148 13.828 8.383 1 98.19 100 MET A O 1
ATOM 784 N N . LEU A 1 101 ? -10.281 11.898 7.852 1 98.38 101 LEU A N 1
ATOM 785 C CA . LEU A 1 101 ? -9.25 11.969 8.883 1 98.38 101 LEU A CA 1
ATOM 786 C C . LEU A 1 101 ? -8.297 13.133 8.609 1 98.38 101 LEU A C 1
ATOM 788 O O . LEU A 1 101 ? -7.934 13.867 9.531 1 98.38 101 LEU A O 1
ATOM 792 N N . LEU A 1 102 ? -7.906 13.227 7.379 1 98.75 102 LEU A N 1
ATOM 793 C CA . LEU A 1 102 ? -6.984 14.297 7.004 1 98.75 102 LEU A CA 1
ATOM 794 C C . LEU A 1 102 ? -7.613 15.664 7.234 1 98.75 102 LEU A C 1
ATOM 796 O O . LEU A 1 102 ? -6.961 16.578 7.758 1 98.75 102 LEU A O 1
ATOM 800 N N . LEU A 1 103 ? -8.867 15.844 6.922 1 97.88 103 LEU A N 1
ATOM 801 C CA . LEU A 1 103 ? -9.57 17.109 7.125 1 97.88 103 LEU A CA 1
ATOM 802 C C . LEU A 1 103 ? -9.688 17.438 8.609 1 97.88 103 LEU A C 1
ATOM 804 O O . LEU A 1 103 ? -9.539 18.594 9.008 1 97.88 103 LEU A O 1
ATOM 808 N N . ALA A 1 104 ? -9.906 16.391 9.375 1 97.88 104 ALA A N 1
ATOM 809 C CA . ALA A 1 104 ? -10.008 16.562 10.82 1 97.88 104 ALA A CA 1
ATOM 810 C C . ALA A 1 104 ? -8.672 17.031 11.406 1 97.88 104 ALA A C 1
ATOM 812 O O . ALA A 1 104 ? -8.633 17.578 12.516 1 97.88 104 ALA A O 1
ATOM 813 N N . HIS A 1 105 ? -7.602 16.844 10.68 1 98.19 105 HIS A N 1
ATOM 814 C CA . HIS A 1 105 ? -6.273 17.234 11.148 1 98.19 105 HIS A CA 1
ATOM 815 C C . HIS A 1 105 ? -5.711 18.375 10.32 1 98.19 105 HIS A C 1
ATOM 817 O O . HIS A 1 105 ? -4.496 18.453 10.117 1 98.19 105 HIS A O 1
ATOM 823 N N . LYS A 1 106 ? -6.57 19.109 9.711 1 97.38 106 LYS A N 1
ATOM 824 C CA . LYS A 1 106 ? -6.285 20.422 9.133 1 97.38 106 LYS A CA 1
ATOM 825 C C . LYS A 1 106 ? -5.504 20.281 7.824 1 97.38 106 LYS A C 1
ATOM 827 O O . LYS A 1 106 ? -4.629 21.109 7.535 1 97.38 106 LYS A O 1
ATOM 832 N N . ALA A 1 107 ? -5.797 19.219 7.078 1 98.56 107 ALA A N 1
ATOM 833 C CA . ALA A 1 107 ? -5.273 19.172 5.715 1 98.56 107 ALA A CA 1
ATOM 834 C C . ALA A 1 107 ? -5.801 20.328 4.887 1 98.56 107 ALA A C 1
ATOM 836 O O . ALA A 1 107 ? -6.973 20.703 4.992 1 98.56 107 ALA A O 1
ATOM 837 N N . ASP A 1 108 ? -4.902 20.938 4.055 1 98.19 108 ASP A N 1
ATOM 838 C CA . ASP A 1 108 ? -5.25 22.094 3.236 1 98.19 108 ASP A CA 1
ATOM 839 C C . ASP A 1 108 ? -6.047 21.672 2.004 1 98.19 108 ASP A C 1
ATOM 841 O O . ASP A 1 108 ? -5.492 21.125 1.058 1 98.19 108 ASP A O 1
ATOM 845 N N . LEU A 1 109 ? -7.312 22.078 1.964 1 96.88 109 LEU A N 1
ATOM 846 C CA . LEU A 1 109 ? -8.266 21.703 0.923 1 96.88 109 LEU A CA 1
ATOM 847 C C . LEU A 1 109 ? -7.93 22.391 -0.394 1 96.88 109 LEU A C 1
ATOM 849 O O . LEU A 1 109 ? -8.305 21.906 -1.466 1 96.88 109 LEU A O 1
ATOM 853 N N . LEU A 1 110 ? -7.23 23.453 -0.283 1 97.38 110 LEU A N 1
ATOM 854 C CA . LEU A 1 110 ? -7.035 24.297 -1.462 1 97.38 110 LEU A CA 1
ATOM 855 C C . LEU A 1 110 ? -5.609 24.156 -1.993 1 97.38 110 LEU A C 1
ATOM 857 O O . LEU A 1 110 ? -5.246 24.797 -2.979 1 97.38 110 LEU A O 1
ATOM 861 N N . ALA A 1 111 ? -4.824 23.266 -1.343 1 97.88 111 ALA A N 1
ATOM 862 C CA . ALA A 1 111 ? -3.48 23.031 -1.86 1 97.88 111 ALA A CA 1
ATOM 863 C C . ALA A 1 111 ? -3.521 22.594 -3.324 1 97.88 111 ALA A C 1
ATOM 865 O O . ALA A 1 111 ? -4.375 21.797 -3.717 1 97.88 111 ALA A O 1
ATOM 866 N N . GLU A 1 112 ? -2.609 23.094 -4.137 1 98.44 112 GLU A N 1
ATOM 867 C CA . GLU A 1 112 ? -2.506 22.719 -5.543 1 98.44 112 GLU A CA 1
ATOM 868 C C . GLU A 1 112 ? -1.296 21.812 -5.781 1 98.44 112 GLU A C 1
ATOM 870 O O . GLU A 1 112 ? -0.235 22.031 -5.188 1 98.44 112 GLU A O 1
ATOM 875 N N . ASP A 1 113 ? -1.57 20.828 -6.602 1 98.25 113 ASP A N 1
ATOM 876 C CA . ASP A 1 113 ? -0.438 19.984 -6.961 1 98.25 113 ASP A CA 1
ATOM 877 C C . ASP A 1 113 ? 0.377 20.609 -8.094 1 98.25 113 ASP A C 1
ATOM 879 O O . ASP A 1 113 ? 0.236 21.797 -8.383 1 98.25 113 ASP A O 1
ATOM 883 N N . GLY A 1 114 ? 1.322 19.828 -8.648 1 97.81 114 GLY A N 1
ATOM 884 C CA . GLY A 1 114 ? 2.217 20.328 -9.688 1 97.81 114 GLY A CA 1
ATOM 885 C C . GLY A 1 114 ? 1.494 20.719 -10.961 1 97.81 114 GLY A C 1
ATOM 886 O O . GLY A 1 114 ? 2.049 21.438 -11.797 1 97.81 114 GLY A O 1
ATOM 887 N N . CYS A 1 115 ? 0.271 20.312 -11.117 1 97.88 115 CYS A N 1
ATOM 888 C CA . CYS A 1 115 ? -0.522 20.625 -12.305 1 97.88 115 CYS A CA 1
ATOM 889 C C . CYS A 1 115 ? -1.583 21.672 -12 1 97.88 115 CYS A C 1
ATOM 891 O O . CYS A 1 115 ? -2.461 21.938 -12.828 1 97.88 115 CYS A O 1
ATOM 893 N N . GLY A 1 116 ? -1.608 22.125 -10.836 1 98.31 116 GLY A N 1
ATOM 894 C CA . GLY A 1 116 ? -2.566 23.141 -10.445 1 98.31 116 GLY A CA 1
ATOM 895 C C . GLY A 1 116 ? -3.906 22.578 -10.016 1 98.31 116 GLY A C 1
ATOM 896 O O . GLY A 1 116 ? -4.906 23.297 -9.969 1 98.31 116 GLY A O 1
ATOM 897 N N . LEU A 1 117 ? -3.891 21.312 -9.703 1 98.5 117 LEU A N 1
ATOM 898 C CA . LEU A 1 117 ? -5.148 20.688 -9.32 1 98.5 117 LEU A CA 1
ATOM 899 C C . LEU A 1 117 ? -5.273 20.594 -7.805 1 98.5 117 LEU A C 1
ATOM 901 O O . LEU A 1 117 ? -4.305 20.266 -7.117 1 98.5 117 LEU A O 1
ATOM 905 N N . THR A 1 118 ? -6.484 20.891 -7.301 1 98.44 118 THR A N 1
ATOM 906 C CA . THR A 1 118 ? -6.801 20.688 -5.891 1 98.44 118 THR A CA 1
ATOM 907 C C . THR A 1 118 ? -7.277 19.25 -5.645 1 98.44 118 THR A C 1
ATOM 909 O O . THR A 1 118 ? -7.594 18.531 -6.59 1 98.44 118 THR A O 1
ATOM 912 N N . PRO A 1 119 ? -7.336 18.875 -4.309 1 98.56 119 PRO A N 1
ATOM 913 C CA . PRO A 1 119 ? -7.91 17.547 -4.031 1 98.56 119 PRO A CA 1
ATOM 914 C C . PRO A 1 119 ? -9.328 17.406 -4.57 1 98.56 119 PRO A C 1
ATOM 916 O O . PRO A 1 119 ? -9.672 16.359 -5.125 1 98.56 119 PRO A O 1
ATOM 919 N N . LEU A 1 120 ? -10.062 18.484 -4.52 1 98.25 120 LEU A N 1
ATOM 920 C CA . LEU A 1 120 ? -11.414 18.469 -5.059 1 98.25 120 LEU A CA 1
ATOM 921 C C . LEU A 1 120 ? -11.398 18.25 -6.566 1 98.25 120 LEU A C 1
ATOM 923 O O . LEU A 1 120 ? -12.133 17.391 -7.082 1 98.25 120 LEU A O 1
ATOM 927 N N . SER A 1 121 ? -10.562 18.969 -7.254 1 98.25 121 SER A N 1
ATOM 928 C CA . SER A 1 121 ? -10.461 18.828 -8.703 1 98.25 121 SER A CA 1
ATOM 929 C C . SER A 1 121 ? -10.055 17.406 -9.094 1 98.25 121 SER A C 1
ATOM 931 O O . SER A 1 121 ? -10.578 16.844 -10.055 1 98.25 121 SER A O 1
ATOM 933 N N . ILE A 1 122 ? -9.172 16.844 -8.328 1 98.25 122 ILE A N 1
ATOM 934 C CA . ILE A 1 122 ? -8.688 15.492 -8.578 1 98.25 122 ILE A CA 1
ATOM 935 C C . ILE A 1 122 ? -9.812 14.492 -8.359 1 98.25 122 ILE A C 1
ATOM 937 O O . ILE A 1 122 ? -10.016 13.586 -9.164 1 98.25 122 ILE A O 1
ATOM 941 N N . ALA A 1 123 ? -10.516 14.617 -7.258 1 98.12 123 ALA A N 1
ATOM 942 C CA . ALA A 1 123 ? -11.641 13.734 -6.953 1 98.12 123 ALA A CA 1
ATOM 943 C C . ALA A 1 123 ? -12.703 13.805 -8.047 1 98.12 123 ALA A C 1
ATOM 945 O O . ALA A 1 123 ? -13.305 12.789 -8.398 1 98.12 123 ALA A O 1
ATOM 946 N N . GLU A 1 124 ? -12.914 15.016 -8.609 1 98 124 GLU A N 1
ATOM 947 C CA . GLU A 1 124 ? -13.867 15.211 -9.695 1 98 124 GLU A CA 1
ATOM 948 C C . GLU A 1 124 ? -13.422 14.492 -10.969 1 98 124 GLU A C 1
ATOM 950 O O . GLU A 1 124 ? -14.219 13.805 -11.617 1 98 124 GLU A O 1
ATOM 955 N N . LYS A 1 125 ? -12.203 14.602 -11.258 1 97.31 125 LYS A N 1
ATOM 956 C CA . LYS A 1 125 ? -11.641 13.945 -12.438 1 97.31 125 LYS A CA 1
ATOM 957 C C . LYS A 1 125 ? -11.75 12.43 -12.32 1 97.31 125 LYS A C 1
ATOM 959 O O . LYS A 1 125 ? -11.984 11.742 -13.32 1 97.31 125 LYS A O 1
ATOM 964 N N . GLY A 1 126 ? -11.586 11.93 -11.109 1 95.62 126 GLY A N 1
ATOM 965 C CA . GLY A 1 126 ? -11.641 10.492 -10.859 1 95.62 126 GLY A CA 1
ATOM 966 C C . GLY A 1 126 ? -13.055 9.969 -10.703 1 95.62 126 GLY A C 1
ATOM 967 O O . GLY A 1 126 ? -13.266 8.766 -10.539 1 95.62 126 GLY A O 1
ATOM 968 N N . GLU A 1 127 ? -13.984 10.828 -10.703 1 96.62 127 GLU A N 1
ATOM 969 C CA . GLU A 1 127 ? -15.398 10.492 -10.594 1 96.62 127 GLU A CA 1
ATOM 970 C C . GLU A 1 127 ? -15.703 9.797 -9.273 1 96.62 127 GLU A C 1
ATOM 972 O O . GLU A 1 127 ? -16.5 8.859 -9.227 1 96.62 127 GLU A O 1
ATOM 977 N N . HIS A 1 128 ? -15.016 10.234 -8.242 1 96 128 HIS A N 1
ATOM 978 C CA . HIS A 1 128 ? -15.289 9.773 -6.891 1 96 128 HIS A CA 1
ATOM 979 C C . HIS A 1 128 ? -16.391 10.594 -6.234 1 96 128 HIS 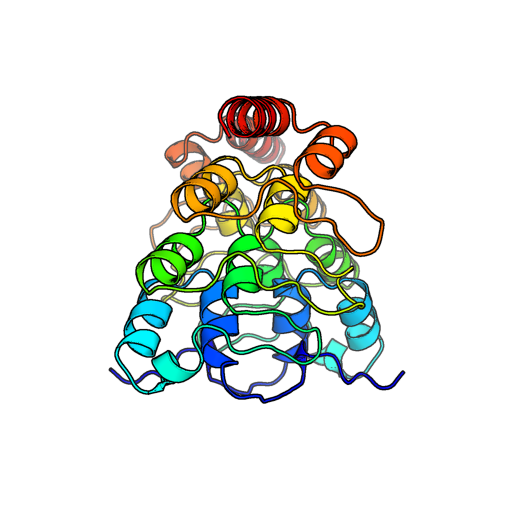A C 1
ATOM 981 O O . HIS A 1 128 ? -16.109 11.5 -5.445 1 96 128 HIS A O 1
ATOM 987 N N . VAL A 1 129 ? -17.562 10.234 -6.426 1 96.81 129 VAL A N 1
ATOM 988 C CA . VAL A 1 129 ? -18.75 11.047 -6.156 1 96.81 129 VAL A CA 1
ATOM 989 C C . VAL A 1 129 ? -18.812 11.367 -4.664 1 96.81 129 VAL A C 1
ATOM 991 O O . VAL A 1 129 ? -19.031 12.523 -4.281 1 96.81 129 VAL A O 1
ATOM 994 N N . GLU A 1 130 ? -18.641 10.359 -3.887 1 96.75 130 GLU A N 1
ATOM 995 C CA . GLU A 1 130 ? -18.734 10.57 -2.445 1 96.75 130 GLU A CA 1
ATOM 996 C C . GLU A 1 130 ? -17.609 11.477 -1.943 1 96.75 130 GLU A C 1
ATOM 998 O O . GLU A 1 130 ? -17.844 12.336 -1.088 1 96.75 130 GLU A O 1
ATOM 1003 N N . CYS A 1 131 ? -16.484 11.305 -2.533 1 97.44 131 CYS A N 1
ATOM 1004 C CA . CYS A 1 131 ? -15.344 12.141 -2.172 1 97.44 131 CYS A CA 1
ATOM 1005 C C . CYS A 1 131 ? -15.586 13.594 -2.564 1 97.44 131 CYS A C 1
ATOM 1007 O O . CYS A 1 131 ? -15.289 14.508 -1.798 1 97.44 131 CYS A O 1
ATOM 1009 N N . VAL A 1 132 ? -16.141 13.797 -3.729 1 97.81 132 VAL A N 1
ATOM 1010 C CA . VAL A 1 132 ? -16.453 15.133 -4.23 1 97.81 132 VAL A CA 1
ATOM 1011 C C . VAL A 1 132 ? -17.422 15.828 -3.287 1 97.81 132 VAL A C 1
ATOM 1013 O O . VAL A 1 132 ? -17.234 16.984 -2.924 1 97.81 132 VAL A O 1
ATOM 1016 N N . THR A 1 133 ? -18.344 15.102 -2.828 1 97.81 133 THR A N 1
ATOM 1017 C CA . THR A 1 133 ? -19.359 15.648 -1.936 1 97.81 133 THR A CA 1
ATOM 1018 C C . THR A 1 133 ? -18.734 16.109 -0.625 1 97.81 133 THR A C 1
ATOM 1020 O O . THR A 1 133 ? -18.984 17.234 -0.177 1 97.81 133 THR A O 1
ATOM 1023 N N . ILE A 1 134 ? -17.906 15.336 -0.069 1 97.25 134 ILE A N 1
ATOM 1024 C CA . ILE A 1 134 ? -17.281 15.633 1.216 1 97.25 134 ILE A CA 1
ATOM 1025 C C . ILE A 1 134 ? -16.344 16.828 1.071 1 97.25 134 ILE A C 1
ATOM 1027 O O . ILE A 1 134 ? -16.359 17.734 1.911 1 97.25 134 ILE A O 1
ATOM 1031 N N . LEU A 1 135 ? -15.609 16.812 0.018 1 97.88 135 LEU A N 1
ATOM 1032 C CA . LEU A 1 135 ? -14.648 17.875 -0.193 1 97.88 135 LEU A CA 1
ATOM 1033 C C . LEU A 1 135 ? -15.352 19.203 -0.488 1 97.88 135 LEU A C 1
ATOM 1035 O O . LEU A 1 135 ? -14.922 20.266 -0.026 1 97.88 135 LEU A O 1
ATOM 1039 N N . LYS A 1 136 ? -16.406 19.156 -1.219 1 96.56 136 LYS A N 1
ATOM 1040 C CA . LYS A 1 136 ? -17.188 20.359 -1.479 1 96.56 136 LYS A CA 1
ATOM 1041 C C . LYS A 1 136 ? -17.781 20.938 -0.188 1 96.56 136 LYS A C 1
ATOM 1043 O O . LYS A 1 136 ? -17.766 22.141 0.02 1 96.56 136 LYS A O 1
ATOM 1048 N N . GLN A 1 137 ? -18.25 20.031 0.603 1 95.81 137 GLN A N 1
ATOM 1049 C CA . GLN A 1 137 ? -18.797 20.453 1.885 1 95.81 137 GLN A CA 1
ATOM 1050 C C . GLN A 1 137 ? -17.734 21.094 2.76 1 95.81 137 GLN A C 1
ATOM 1052 O O . GLN A 1 137 ? -17.984 22.094 3.436 1 95.81 137 GLN A O 1
ATOM 1057 N N . ALA A 1 138 ? -16.625 20.547 2.711 1 93.75 138 ALA A N 1
ATOM 1058 C CA . ALA A 1 138 ? -15.523 21.078 3.516 1 93.75 138 ALA A CA 1
ATOM 1059 C C . ALA A 1 138 ? -15.078 22.438 3.01 1 93.75 138 ALA A C 1
ATOM 1061 O O . ALA A 1 138 ? -14.703 23.312 3.803 1 93.75 138 ALA A O 1
ATOM 1062 N N . VAL A 1 139 ? -15.07 22.625 1.686 1 89.56 139 VAL A N 1
ATOM 1063 C CA . VAL A 1 139 ? -14.672 23.891 1.085 1 89.56 139 VAL A CA 1
ATOM 1064 C C . VAL A 1 139 ? -15.711 24.969 1.414 1 89.56 139 VAL A C 1
ATOM 1066 O O . VAL A 1 139 ? -15.352 26.125 1.681 1 89.56 139 VAL A O 1
ATOM 1069 N N . GLY A 1 140 ? -16.922 24.594 1.304 1 85.69 140 GLY A N 1
ATOM 1070 C CA . GLY A 1 140 ? -17.984 25.531 1.624 1 85.69 140 GLY A CA 1
ATOM 1071 C C . GLY A 1 140 ? -17.969 25.969 3.076 1 85.69 140 GLY A C 1
ATOM 1072 O O . GLY A 1 140 ? -18.391 27.094 3.396 1 85.69 140 GLY A O 1
ATOM 1073 N N . GLU A 1 141 ? -17.469 25.141 3.936 1 74.19 141 GLU A N 1
ATOM 1074 C CA . GLU A 1 141 ? -17.438 25.438 5.363 1 74.19 141 GLU A CA 1
ATOM 1075 C C . GLU A 1 141 ? -16.141 26.156 5.746 1 74.19 141 GLU A C 1
ATOM 1077 O O . GLU A 1 141 ? -16.047 26.719 6.84 1 74.19 141 GLU A O 1
ATOM 1082 N N . SER A 1 142 ? -15.242 26.016 4.895 1 67.06 142 SER A N 1
ATOM 1083 C CA . SER A 1 142 ? -13.992 26.703 5.219 1 67.06 142 SER A CA 1
ATOM 1084 C C . SER A 1 142 ? -14.062 28.188 4.871 1 67.06 142 SER A C 1
ATOM 1086 O O . SER A 1 142 ? -14.781 28.578 3.953 1 67.06 142 SER A O 1
ATOM 1088 N N . MET B 1 1 ? 11.359 -4.938 22.609 1 34.62 1 MET B N 1
ATOM 1089 C CA . MET B 1 1 ? 10.75 -5.812 21.594 1 34.62 1 MET B CA 1
ATOM 1090 C C . MET B 1 1 ? 11.625 -5.891 20.359 1 34.62 1 MET B C 1
ATOM 1092 O O . MET B 1 1 ? 12.148 -4.875 19.891 1 34.62 1 MET B O 1
ATOM 1096 N N . ASP B 1 2 ? 12.266 -6.941 20.141 1 43.59 2 ASP B N 1
ATOM 1097 C CA . ASP B 1 2 ? 13.156 -7.227 19.016 1 43.59 2 ASP B CA 1
ATOM 1098 C C . ASP B 1 2 ? 12.555 -6.723 17.703 1 43.59 2 ASP B C 1
ATOM 1100 O O . ASP B 1 2 ? 11.547 -7.246 17.219 1 43.59 2 ASP B O 1
ATOM 1104 N N . LEU B 1 3 ? 12.594 -5.477 17.484 1 49.84 3 LEU B N 1
ATOM 1105 C CA . LEU B 1 3 ? 12.039 -4.715 16.375 1 49.84 3 LEU B CA 1
ATOM 1106 C C . LEU B 1 3 ? 12.359 -5.379 15.039 1 49.84 3 LEU B C 1
ATOM 1108 O O . LEU B 1 3 ? 12.367 -4.723 14 1 49.84 3 LEU B O 1
ATOM 1112 N N . ASN B 1 4 ? 12.805 -6.645 15 1 57.53 4 ASN B N 1
ATOM 1113 C CA . ASN B 1 4 ? 13.18 -7.258 13.727 1 57.53 4 ASN B CA 1
ATOM 1114 C C . ASN B 1 4 ? 11.977 -7.438 12.812 1 57.53 4 ASN B C 1
ATOM 1116 O O . ASN B 1 4 ? 11.406 -8.531 12.734 1 57.53 4 ASN B O 1
ATOM 1120 N N . SER B 1 5 ? 11.297 -6.312 12.578 1 67.5 5 SER B N 1
ATOM 1121 C CA . SER B 1 5 ? 10.219 -6.402 11.594 1 67.5 5 SER B CA 1
ATOM 1122 C C . SER B 1 5 ? 10.766 -6.504 10.18 1 67.5 5 SER B C 1
ATOM 1124 O O . SER B 1 5 ? 11.867 -6.031 9.898 1 67.5 5 SER B O 1
ATOM 1126 N N . PRO B 1 6 ? 10.258 -7.438 9.492 1 68.81 6 PRO B N 1
ATOM 1127 C CA . PRO B 1 6 ? 10.688 -7.547 8.094 1 68.81 6 PRO B CA 1
ATOM 1128 C C . PRO B 1 6 ? 10.906 -6.188 7.438 1 68.81 6 PRO B C 1
ATOM 1130 O O . PRO B 1 6 ? 11.711 -6.066 6.512 1 68.81 6 PRO B O 1
ATOM 1133 N N . GLU B 1 7 ? 10.305 -5.293 8.039 1 71.81 7 GLU B N 1
ATOM 1134 C CA . GLU B 1 7 ? 10.383 -3.955 7.457 1 71.81 7 GLU B CA 1
ATOM 1135 C C . GLU B 1 7 ? 11.773 -3.35 7.645 1 71.81 7 GLU B C 1
ATOM 1137 O O . GLU B 1 7 ? 12.164 -2.436 6.918 1 71.81 7 GLU B O 1
ATOM 1142 N N . GLU B 1 8 ? 12.5 -4.012 8.453 1 67.12 8 GLU B N 1
ATOM 1143 C CA . GLU B 1 8 ? 13.82 -3.482 8.797 1 67.12 8 GLU B CA 1
ATOM 1144 C C . GLU B 1 8 ? 14.93 -4.254 8.086 1 67.12 8 GLU B C 1
ATOM 1146 O O . GLU B 1 8 ? 16.078 -3.822 8.07 1 67.12 8 GLU B O 1
ATOM 1151 N N . GLU B 1 9 ? 14.5 -5.293 7.484 1 71.88 9 GLU B N 1
ATOM 1152 C CA . GLU B 1 9 ? 15.516 -6.238 7.023 1 71.88 9 GLU B CA 1
ATOM 1153 C C . GLU B 1 9 ? 15.859 -6.004 5.559 1 71.88 9 GLU B C 1
ATOM 1155 O O . GLU B 1 9 ? 15 -5.629 4.762 1 71.88 9 GLU B O 1
ATOM 1160 N N . ASP B 1 10 ? 17.125 -6.07 5.41 1 79 10 ASP B N 1
ATOM 1161 C CA . ASP B 1 10 ? 17.562 -6.195 4.023 1 79 10 ASP B CA 1
ATOM 1162 C C . ASP B 1 10 ? 17.516 -7.648 3.562 1 79 10 ASP B C 1
ATOM 1164 O O . ASP B 1 10 ? 17.938 -8.555 4.297 1 79 10 ASP B O 1
ATOM 1168 N N . PHE B 1 11 ? 16.906 -7.949 2.586 1 85.69 11 PHE B N 1
ATOM 1169 C CA . PHE B 1 11 ? 16.812 -9.297 2.033 1 85.69 11 PHE B CA 1
ATOM 1170 C C . PHE B 1 11 ? 16.719 -9.25 0.512 1 85.69 11 PHE B C 1
ATOM 1172 O O . PHE B 1 11 ? 16.328 -8.227 -0.061 1 85.69 11 PHE B O 1
ATOM 1179 N N . PRO B 1 12 ? 17.125 -10.391 -0.043 1 86.94 12 PRO B N 1
ATOM 1180 C CA . PRO B 1 12 ? 16.969 -10.438 -1.499 1 86.94 12 PRO B CA 1
ATOM 1181 C C . PRO B 1 12 ? 15.523 -10.266 -1.946 1 86.94 12 PRO B C 1
ATOM 1183 O O . PRO B 1 12 ? 14.609 -10.852 -1.344 1 86.94 12 PRO B O 1
ATOM 1186 N N . GLY B 1 13 ? 15.227 -9.391 -2.779 1 92.31 13 GLY B N 1
ATOM 1187 C CA . GLY B 1 13 ? 13.883 -9.141 -3.273 1 92.31 13 GLY B CA 1
ATOM 1188 C C . GLY B 1 13 ? 13.242 -7.91 -2.654 1 92.31 13 GLY B C 1
ATOM 1189 O O . GLY B 1 13 ? 12.117 -7.547 -3.01 1 92.31 13 GLY B O 1
ATOM 1190 N N . ARG B 1 14 ? 13.922 -7.336 -1.763 1 90.88 14 ARG B N 1
ATOM 1191 C CA . ARG B 1 14 ? 13.398 -6.172 -1.059 1 90.88 14 ARG B CA 1
ATOM 1192 C C . ARG B 1 14 ? 12.945 -5.094 -2.041 1 90.88 14 ARG B C 1
ATOM 1194 O O . ARG B 1 14 ? 11.914 -4.453 -1.839 1 90.88 14 ARG B O 1
ATOM 1201 N N . LEU B 1 15 ? 13.711 -4.914 -3.088 1 91.38 15 LEU B N 1
ATOM 1202 C CA . LEU B 1 15 ? 13.398 -3.873 -4.059 1 91.38 15 LEU B CA 1
ATOM 1203 C C . LEU B 1 15 ? 12.086 -4.184 -4.781 1 91.38 15 LEU B C 1
ATOM 1205 O O . LEU B 1 15 ? 11.312 -3.275 -5.086 1 91.38 15 LEU B O 1
ATOM 1209 N N . LEU B 1 16 ? 11.789 -5.445 -5.012 1 95.75 16 LEU B N 1
ATOM 1210 C CA . LEU B 1 16 ? 10.516 -5.84 -5.613 1 95.75 16 LEU B CA 1
ATOM 1211 C C . LEU B 1 16 ? 9.359 -5.578 -4.66 1 95.75 16 LEU B C 1
ATOM 1213 O O . LEU B 1 16 ? 8.305 -5.094 -5.078 1 95.75 16 LEU B O 1
ATOM 1217 N N . HIS B 1 17 ? 9.609 -5.879 -3.396 1 95.75 17 HIS B N 1
ATOM 1218 C CA . HIS B 1 17 ? 8.586 -5.598 -2.393 1 95.75 17 HIS B CA 1
ATOM 1219 C C . HIS B 1 17 ? 8.273 -4.105 -2.33 1 95.75 17 HIS B C 1
ATOM 1221 O O . HIS B 1 17 ? 7.105 -3.713 -2.332 1 95.75 17 HIS B O 1
ATOM 1227 N N . GLN B 1 18 ? 9.32 -3.348 -2.365 1 91.94 18 GLN B N 1
ATOM 1228 C CA . GLN B 1 18 ? 9.156 -1.903 -2.242 1 91.94 18 GLN B CA 1
ATOM 1229 C C . GLN B 1 18 ? 8.422 -1.328 -3.449 1 91.94 18 GLN B C 1
ATOM 1231 O O . GLN B 1 18 ? 7.504 -0.518 -3.297 1 91.94 18 GLN B O 1
ATOM 1236 N N . ALA B 1 19 ? 8.805 -1.675 -4.59 1 94 19 ALA B N 1
ATOM 1237 C CA . ALA B 1 19 ? 8.125 -1.225 -5.805 1 94 19 ALA B CA 1
ATOM 1238 C C . ALA B 1 19 ? 6.6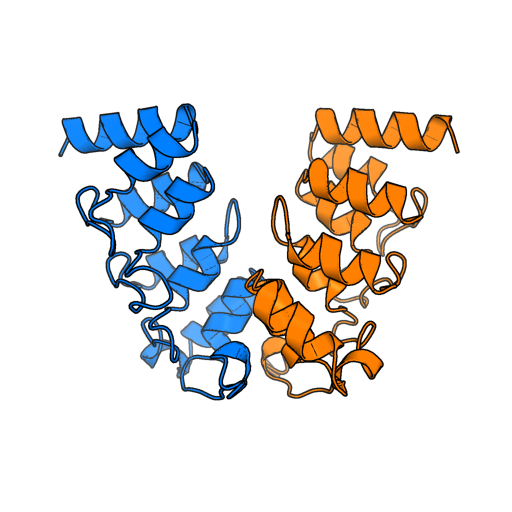48 -1.597 -5.781 1 94 19 ALA B C 1
ATOM 1240 O O . ALA B 1 19 ? 5.793 -0.784 -6.137 1 94 19 ALA B O 1
ATOM 1241 N N . ALA B 1 20 ? 6.375 -2.803 -5.285 1 96.69 20 ALA B N 1
ATOM 1242 C CA . ALA B 1 20 ? 5.004 -3.295 -5.223 1 96.69 20 ALA B CA 1
ATOM 1243 C C . ALA B 1 20 ? 4.188 -2.516 -4.195 1 96.69 20 ALA B C 1
ATOM 1245 O O . ALA B 1 20 ? 3.035 -2.156 -4.449 1 96.69 20 ALA B O 1
ATOM 1246 N N . LEU B 1 21 ? 4.801 -2.207 -3.105 1 94.94 21 LEU B N 1
ATOM 1247 C CA . LEU B 1 21 ? 4.113 -1.512 -2.023 1 94.94 21 LEU B CA 1
ATOM 1248 C C . LEU B 1 21 ? 3.723 -0.099 -2.447 1 94.94 21 LEU B C 1
ATOM 1250 O O . LEU B 1 21 ? 2.633 0.374 -2.115 1 94.94 21 LEU B O 1
ATOM 1254 N N . TRP B 1 22 ? 4.57 0.498 -3.213 1 93.19 22 TRP B N 1
ATOM 1255 C CA . TRP B 1 22 ? 4.289 1.847 -3.689 1 93.19 22 TRP B CA 1
ATOM 1256 C C . TRP B 1 22 ? 3.492 1.809 -4.988 1 93.19 22 TRP B C 1
ATOM 1258 O O . TRP B 1 22 ? 3.182 2.854 -5.566 1 93.19 22 TRP B O 1
ATOM 1268 N N . ASP B 1 23 ? 3.279 0.697 -5.535 1 94.88 23 ASP B N 1
ATOM 1269 C CA . ASP B 1 23 ? 2.609 0.429 -6.805 1 94.88 23 ASP B CA 1
ATOM 1270 C C . ASP B 1 23 ? 3.295 1.16 -7.953 1 94.88 23 ASP B C 1
ATOM 1272 O O . ASP B 1 23 ? 2.629 1.725 -8.828 1 94.88 23 ASP B O 1
ATOM 1276 N N . ASN B 1 24 ? 4.613 1.186 -7.867 1 92.62 24 ASN B N 1
ATOM 1277 C CA . ASN B 1 24 ? 5.441 1.725 -8.938 1 92.62 24 ASN B CA 1
ATOM 1278 C C . ASN B 1 24 ? 5.707 0.682 -10.023 1 92.62 24 ASN B C 1
ATOM 1280 O O . ASN B 1 24 ? 6.742 0.016 -10.008 1 92.62 24 ASN B O 1
ATOM 1284 N N . ALA B 1 25 ? 4.785 0.618 -10.961 1 95.19 25 ALA B N 1
ATOM 1285 C CA . ALA B 1 25 ? 4.816 -0.433 -11.977 1 95.19 25 ALA B CA 1
ATOM 1286 C C . ALA B 1 25 ? 6.02 -0.267 -12.898 1 95.19 25 ALA B C 1
ATOM 1288 O O . ALA B 1 25 ? 6.617 -1.254 -13.336 1 95.19 25 ALA B O 1
ATOM 1289 N N . GLU B 1 26 ? 6.363 0.964 -13.156 1 93.94 26 GLU B N 1
ATOM 1290 C CA . GLU B 1 26 ? 7.504 1.207 -14.031 1 93.94 26 GLU B CA 1
ATOM 1291 C C . GLU B 1 26 ? 8.797 0.682 -13.414 1 93.94 26 GLU B C 1
ATOM 1293 O O . GLU B 1 26 ? 9.57 -0.009 -14.078 1 93.94 26 GLU B O 1
ATOM 1298 N N . LEU B 1 27 ? 8.953 1.023 -12.164 1 93 27 LEU B N 1
ATOM 1299 C CA . LEU B 1 27 ? 10.141 0.532 -11.469 1 93 27 LEU B CA 1
ATOM 1300 C C . LEU B 1 27 ? 10.125 -0.991 -11.375 1 93 27 LEU B C 1
ATOM 1302 O O . LEU B 1 27 ? 11.148 -1.641 -11.594 1 93 27 LEU B O 1
ATOM 1306 N N . LEU B 1 28 ? 9 -1.562 -11.109 1 96.38 28 LEU B N 1
ATOM 1307 C CA . LEU B 1 28 ? 8.867 -3.01 -10.984 1 96.38 28 LEU B CA 1
ATOM 1308 C C . LEU B 1 28 ? 9.234 -3.705 -12.289 1 96.38 28 LEU B C 1
ATOM 1310 O O . LEU B 1 28 ? 9.977 -4.691 -12.289 1 96.38 28 LEU B O 1
ATOM 1314 N N . GLU B 1 29 ? 8.789 -3.166 -13.367 1 97 29 GLU B N 1
ATOM 1315 C CA . GLU B 1 29 ? 9.086 -3.732 -14.68 1 97 29 GLU B CA 1
ATOM 1316 C C . GLU B 1 29 ? 10.586 -3.684 -14.977 1 97 29 GLU B C 1
ATOM 1318 O O . GLU B 1 29 ? 11.156 -4.652 -15.484 1 97 29 GLU B O 1
ATOM 1323 N N . ASP B 1 30 ? 11.172 -2.609 -14.656 1 94.69 30 ASP B N 1
ATOM 1324 C CA . ASP B 1 30 ? 12.609 -2.461 -14.875 1 94.69 30 ASP B CA 1
ATOM 1325 C C . ASP B 1 30 ? 13.398 -3.48 -14.055 1 94.69 30 ASP B C 1
ATOM 1327 O O . ASP B 1 30 ? 14.352 -4.078 -14.547 1 94.69 30 ASP B O 1
ATOM 1331 N N . LEU B 1 31 ? 12.992 -3.652 -12.789 1 94.62 31 LEU B N 1
ATOM 1332 C CA . LEU B 1 31 ? 13.664 -4.598 -11.898 1 94.62 31 LEU B CA 1
ATOM 1333 C C . LEU B 1 31 ? 13.531 -6.023 -12.422 1 94.62 31 LEU B C 1
ATOM 1335 O O . LEU B 1 31 ? 14.477 -6.812 -12.328 1 94.62 31 LEU B O 1
ATOM 1339 N N . LEU B 1 32 ? 12.438 -6.34 -13.055 1 96.19 32 LEU B N 1
ATOM 1340 C CA . LEU B 1 32 ? 12.141 -7.699 -13.492 1 96.19 32 LEU B CA 1
ATOM 1341 C C . LEU B 1 32 ? 12.844 -8.008 -14.812 1 96.19 32 LEU B C 1
ATOM 1343 O O . LEU B 1 32 ? 12.953 -9.172 -15.211 1 96.19 32 LEU B O 1
ATOM 1347 N N . LYS B 1 33 ? 13.273 -6.973 -15.492 1 95.38 33 LYS B N 1
ATOM 1348 C CA . LYS B 1 33 ? 14.062 -7.164 -16.703 1 95.38 33 LYS B CA 1
ATOM 1349 C C . LYS B 1 33 ? 15.516 -7.5 -16.375 1 95.38 33 LYS B C 1
ATOM 1351 O O . LYS B 1 33 ? 16.266 -7.977 -17.234 1 95.38 33 LYS B O 1
ATOM 1356 N N . GLY B 1 34 ? 15.805 -7.27 -15.18 1 92.06 34 GLY B N 1
ATOM 1357 C CA . GLY B 1 34 ? 17.172 -7.504 -14.758 1 92.06 34 GLY B CA 1
ATOM 1358 C C . GLY B 1 34 ? 17.312 -8.688 -13.82 1 92.06 34 GLY B C 1
ATOM 1359 O O . GLY B 1 34 ? 16.547 -9.641 -13.891 1 92.06 34 GLY B O 1
ATOM 1360 N N . ASP B 1 35 ? 18.312 -8.594 -12.898 1 92.25 35 ASP B N 1
ATOM 1361 C CA . ASP B 1 35 ? 18.719 -9.719 -12.055 1 92.25 35 ASP B CA 1
ATOM 1362 C C . ASP B 1 35 ? 17.688 -9.953 -10.938 1 92.25 35 ASP B C 1
ATOM 1364 O O . ASP B 1 35 ? 17.641 -11.039 -10.352 1 92.25 35 ASP B O 1
ATOM 1368 N N . GLN B 1 36 ? 16.844 -9.008 -10.766 1 93.62 36 GLN B N 1
ATOM 1369 C CA . GLN B 1 36 ? 15.891 -9.141 -9.664 1 93.62 36 GLN B CA 1
ATOM 1370 C C . GLN B 1 36 ? 14.797 -10.141 -10.008 1 93.62 36 GLN B C 1
ATOM 1372 O O . GLN B 1 36 ? 14.062 -10.594 -9.125 1 93.62 36 GLN B O 1
ATOM 1377 N N . ARG B 1 37 ? 14.727 -10.508 -11.242 1 95.88 37 ARG B N 1
ATOM 1378 C CA . ARG B 1 37 ? 13.711 -11.469 -11.672 1 95.88 37 ARG B CA 1
ATOM 1379 C C . ARG B 1 37 ? 13.82 -12.773 -10.883 1 95.88 37 ARG B C 1
ATOM 1381 O O . ARG B 1 37 ? 12.812 -13.414 -10.602 1 95.88 37 ARG B O 1
ATOM 1388 N N . ARG B 1 38 ? 15.031 -13.125 -10.516 1 96.56 38 ARG B N 1
ATOM 1389 C CA . ARG B 1 38 ? 15.266 -14.367 -9.773 1 96.56 38 ARG B CA 1
ATOM 1390 C C . ARG B 1 38 ? 14.57 -14.328 -8.414 1 96.56 38 ARG B C 1
ATOM 1392 O O . ARG B 1 38 ? 14.375 -15.375 -7.789 1 96.56 38 ARG B O 1
ATOM 1399 N N . HIS B 1 39 ? 14.117 -13.141 -7.957 1 97.19 39 HIS B N 1
ATOM 1400 C CA . HIS B 1 39 ? 13.492 -12.977 -6.652 1 97.19 39 HIS B CA 1
ATOM 1401 C C . HIS B 1 39 ? 12 -12.695 -6.785 1 97.19 39 HIS B C 1
ATOM 1403 O O . HIS B 1 39 ? 11.383 -12.141 -5.867 1 97.19 39 HIS B O 1
ATOM 1409 N N . LEU B 1 40 ? 11.422 -13.094 -7.898 1 98.12 40 LEU B N 1
ATOM 1410 C CA . LEU B 1 40 ? 10.016 -12.852 -8.195 1 98.12 40 LEU B CA 1
ATOM 1411 C C . LEU B 1 40 ? 9.125 -13.359 -7.066 1 98.12 40 LEU B C 1
ATOM 1413 O O . LEU B 1 40 ? 8.172 -12.688 -6.668 1 98.12 40 LEU B O 1
ATOM 1417 N N . ASP B 1 41 ? 9.547 -14.516 -6.488 1 98.31 41 ASP B N 1
ATOM 1418 C CA . ASP B 1 41 ? 8.766 -15.117 -5.41 1 98.31 41 ASP B CA 1
ATOM 1419 C C . ASP B 1 41 ? 9.539 -15.094 -4.094 1 98.31 41 ASP B C 1
ATOM 1421 O O . ASP B 1 41 ? 9.305 -15.93 -3.217 1 98.31 41 ASP B O 1
ATOM 1425 N N . GLY B 1 42 ? 10.438 -14.141 -4.078 1 96.5 42 GLY B N 1
ATOM 1426 C CA . GLY B 1 42 ? 11.203 -14.023 -2.848 1 96.5 42 GLY B CA 1
ATOM 1427 C C . GLY B 1 42 ? 10.359 -13.656 -1.646 1 96.5 42 GLY B C 1
ATOM 1428 O O . GLY B 1 42 ? 9.43 -12.852 -1.758 1 96.5 42 GLY B O 1
ATOM 1429 N N . GLN B 1 43 ? 10.695 -14.289 -0.49 1 96 43 GLN B N 1
ATOM 1430 C CA . GLN B 1 43 ? 9.922 -14.062 0.724 1 96 43 GLN B CA 1
ATOM 1431 C C . GLN B 1 43 ? 10.711 -13.242 1.738 1 96 43 GLN B C 1
ATOM 1433 O O . GLN B 1 43 ? 11.922 -13.422 1.876 1 96 43 GLN B O 1
ATOM 1438 N N . ASP B 1 44 ? 9.906 -12.289 2.322 1 93 44 ASP B N 1
ATOM 1439 C CA . ASP B 1 44 ? 10.523 -11.617 3.461 1 93 44 ASP B CA 1
ATOM 1440 C C . ASP B 1 44 ? 10.461 -12.492 4.715 1 93 44 ASP B C 1
ATOM 1442 O O . ASP B 1 44 ? 10.125 -13.672 4.637 1 93 44 ASP B O 1
ATOM 1446 N N . SER B 1 45 ? 10.828 -11.945 5.879 1 91.88 45 SER B N 1
ATOM 1447 C CA . SER B 1 45 ? 10.93 -12.734 7.105 1 91.88 45 SER B CA 1
ATOM 1448 C C . SER B 1 45 ? 9.555 -13.188 7.582 1 91.88 45 SER B C 1
ATOM 1450 O O . SER B 1 45 ? 9.445 -14.086 8.422 1 91.88 45 SER B O 1
ATOM 1452 N N . TRP B 1 46 ? 8.469 -12.594 7.07 1 93.5 46 TRP B N 1
ATOM 1453 C CA . TRP B 1 46 ? 7.109 -12.984 7.422 1 93.5 46 TRP B CA 1
ATOM 1454 C C . TRP B 1 46 ? 6.52 -13.906 6.355 1 93.5 46 TRP B C 1
ATOM 1456 O O . TRP B 1 46 ? 5.332 -14.234 6.398 1 93.5 46 TRP B O 1
ATOM 1466 N N . GLY B 1 47 ? 7.367 -14.219 5.371 1 95.75 47 GLY B N 1
ATOM 1467 C CA . GLY B 1 47 ? 6.926 -15.125 4.324 1 95.75 47 GLY B CA 1
ATOM 1468 C C . GLY B 1 47 ? 6.16 -14.422 3.215 1 95.75 47 GLY B C 1
ATOM 1469 O O . GLY B 1 47 ? 5.547 -15.078 2.367 1 95.75 47 GLY B O 1
ATOM 1470 N N . ARG B 1 48 ? 6.234 -13.109 3.203 1 96.75 48 ARG B N 1
ATOM 1471 C CA . ARG B 1 48 ? 5.496 -12.359 2.197 1 96.75 48 ARG B CA 1
ATOM 1472 C C . ARG B 1 48 ? 6.32 -12.195 0.922 1 96.75 48 ARG B C 1
ATOM 1474 O O . ARG B 1 48 ? 7.531 -11.977 0.982 1 96.75 48 ARG B O 1
ATOM 1481 N N . THR B 1 49 ? 5.605 -12.305 -0.159 1 98.06 49 THR B N 1
ATOM 1482 C CA . THR B 1 49 ? 6.215 -12.109 -1.471 1 98.06 49 THR B CA 1
ATOM 1483 C C . THR B 1 49 ? 5.883 -10.719 -2.018 1 98.06 49 THR B C 1
ATOM 1485 O O . THR B 1 49 ? 5.043 -10.008 -1.461 1 98.06 49 THR B O 1
ATOM 1488 N N . PRO B 1 50 ? 6.582 -10.312 -3.113 1 97.94 50 PRO B N 1
ATOM 1489 C CA . PRO B 1 50 ? 6.164 -9.07 -3.771 1 97.94 50 PRO B CA 1
ATOM 1490 C C . PRO B 1 50 ? 4.688 -9.086 -4.172 1 97.94 50 PRO B C 1
ATOM 1492 O O . PRO B 1 50 ? 4.027 -8.039 -4.137 1 97.94 50 PRO B O 1
ATOM 1495 N N . LEU B 1 51 ? 4.203 -10.25 -4.457 1 98.81 51 LEU B N 1
ATOM 1496 C CA . LEU B 1 51 ? 2.797 -10.352 -4.824 1 98.81 51 LEU B CA 1
ATOM 1497 C C . LEU B 1 51 ? 1.898 -10.07 -3.625 1 98.81 51 LEU B C 1
ATOM 1499 O O . LEU B 1 51 ? 0.837 -9.461 -3.771 1 98.81 51 LEU B O 1
ATOM 1503 N N . HIS B 1 52 ? 2.305 -10.508 -2.445 1 98.31 52 HIS B N 1
ATOM 1504 C CA . HIS B 1 52 ? 1.591 -10.109 -1.238 1 98.31 52 HIS B CA 1
ATOM 1505 C C . HIS B 1 52 ? 1.555 -8.594 -1.099 1 98.31 52 HIS B C 1
ATOM 1507 O O . HIS B 1 52 ? 0.508 -8.016 -0.789 1 98.31 52 HIS B O 1
ATOM 1513 N N . ALA B 1 53 ? 2.701 -7.988 -1.349 1 96.75 53 ALA B N 1
ATOM 1514 C CA . ALA B 1 53 ? 2.811 -6.535 -1.242 1 96.75 53 ALA B CA 1
ATOM 1515 C C . ALA B 1 53 ? 1.874 -5.84 -2.227 1 96.75 53 ALA B C 1
ATOM 1517 O O . ALA B 1 53 ? 1.146 -4.918 -1.853 1 96.75 53 ALA B O 1
ATOM 1518 N N . ALA B 1 54 ? 1.825 -6.281 -3.391 1 98.06 54 ALA B N 1
ATOM 1519 C CA . ALA B 1 54 ? 0.975 -5.695 -4.422 1 98.06 54 ALA B CA 1
ATOM 1520 C C . ALA B 1 54 ? -0.502 -5.879 -4.086 1 98.06 54 ALA B C 1
ATOM 1522 O O . ALA B 1 54 ? -1.327 -5.016 -4.395 1 98.06 54 ALA B O 1
ATOM 1523 N N . ALA B 1 55 ? -0.816 -6.922 -3.367 1 97.75 55 ALA B N 1
ATOM 1524 C CA . ALA B 1 55 ? -2.195 -7.289 -3.053 1 97.75 55 ALA B CA 1
ATOM 1525 C C . ALA B 1 55 ? -2.789 -6.352 -2.006 1 97.75 55 ALA B C 1
ATOM 1527 O O . ALA B 1 55 ? -4.004 -6.328 -1.802 1 97.75 55 ALA B O 1
ATOM 1528 N N . THR B 1 56 ? -1.944 -5.551 -1.398 1 94.81 56 THR B N 1
ATOM 1529 C CA . THR B 1 56 ? -2.422 -4.664 -0.342 1 94.81 56 THR B CA 1
ATOM 1530 C C . THR B 1 56 ? -2.994 -3.379 -0.93 1 94.81 56 THR B C 1
ATOM 1532 O O . THR B 1 56 ? -3.625 -2.594 -0.221 1 94.81 56 THR B O 1
ATOM 1535 N N . SER B 1 57 ? -2.807 -3.195 -2.242 1 92.81 57 SER B N 1
ATOM 1536 C CA . SER B 1 57 ? -3.293 -1.991 -2.908 1 92.81 57 SER B CA 1
ATOM 1537 C C . SER B 1 57 ? -4.453 -2.309 -3.844 1 92.81 57 SER B C 1
ATOM 1539 O O . SER B 1 57 ? -4.383 -3.254 -4.633 1 92.81 57 SER B O 1
ATOM 1541 N N . GLU B 1 58 ? -5.465 -1.443 -3.729 1 91.06 58 GLU B N 1
ATOM 1542 C CA . GLU B 1 58 ? -6.602 -1.621 -4.629 1 91.06 58 GLU B CA 1
ATOM 1543 C C . GLU B 1 58 ? -6.219 -1.293 -6.07 1 91.06 58 GLU B C 1
ATOM 1545 O O . GLU B 1 58 ? -5.488 -0.334 -6.32 1 91.06 58 GLU B O 1
ATOM 1550 N N . ASN B 1 59 ? -6.723 -2.057 -7.09 1 91.69 59 ASN B N 1
ATOM 1551 C CA . ASN B 1 59 ? -6.441 -1.86 -8.508 1 91.69 59 ASN B CA 1
ATOM 1552 C C . ASN B 1 59 ? -4.941 -1.75 -8.773 1 91.69 59 ASN B C 1
ATOM 1554 O O . ASN B 1 59 ? -4.492 -0.808 -9.422 1 91.69 59 ASN B O 1
ATOM 1558 N N . SER B 1 60 ? -4.168 -2.615 -8.273 1 95.44 60 SER B N 1
ATOM 1559 C CA . SER B 1 60 ? -2.711 -2.58 -8.297 1 95.44 60 SER B CA 1
ATOM 1560 C C . SER B 1 60 ? -2.174 -2.881 -9.695 1 95.44 60 SER B C 1
ATOM 1562 O O . SER B 1 60 ? -2.426 -3.955 -10.242 1 95.44 60 SER B O 1
ATOM 1564 N N . ARG B 1 61 ? -1.403 -1.953 -10.188 1 97 61 ARG B N 1
ATOM 1565 C CA . ARG B 1 61 ? -0.712 -2.193 -11.453 1 97 61 ARG B CA 1
ATOM 1566 C C . ARG B 1 61 ? 0.421 -3.197 -11.273 1 97 61 ARG B C 1
ATOM 1568 O O . ARG B 1 61 ? 0.677 -4.016 -12.156 1 97 61 ARG B O 1
ATOM 1575 N N . CYS B 1 62 ? 0.956 -3.154 -10.125 1 98.25 62 CYS B N 1
ATOM 1576 C CA . CYS B 1 62 ? 2.062 -4.059 -9.836 1 98.25 62 CYS B CA 1
ATOM 1577 C C . CYS B 1 62 ? 1.579 -5.5 -9.734 1 98.25 62 CYS B C 1
ATOM 1579 O O . CYS B 1 62 ? 2.299 -6.426 -10.109 1 98.25 62 CYS B O 1
ATOM 1581 N N . LEU B 1 63 ? 0.335 -5.695 -9.234 1 98.69 63 LEU B N 1
ATOM 1582 C CA . LEU B 1 63 ? -0.215 -7.043 -9.141 1 98.69 63 LEU B CA 1
ATOM 1583 C C . LEU B 1 63 ? -0.3 -7.691 -10.523 1 98.69 63 LEU B C 1
ATOM 1585 O O . LEU B 1 63 ? 0.103 -8.844 -10.695 1 98.69 63 LEU B O 1
ATOM 1589 N N . ARG B 1 64 ? -0.713 -6.922 -11.477 1 98.62 64 ARG B N 1
ATOM 1590 C CA . ARG B 1 64 ? -0.834 -7.41 -12.844 1 98.62 64 ARG B CA 1
ATOM 1591 C C . ARG B 1 64 ? 0.533 -7.754 -13.422 1 98.62 64 ARG B C 1
ATOM 1593 O O . ARG B 1 64 ? 0.713 -8.828 -14.008 1 98.62 64 ARG B O 1
ATOM 1600 N N . VAL B 1 65 ? 1.461 -6.879 -13.266 1 98.56 65 VAL B N 1
ATOM 1601 C CA . VAL B 1 65 ? 2.803 -7.059 -13.805 1 98.56 65 VAL B CA 1
ATOM 1602 C C . VAL B 1 65 ? 3.43 -8.328 -13.227 1 98.56 65 VAL B C 1
ATOM 1604 O O . VAL B 1 65 ? 3.996 -9.141 -13.961 1 98.56 65 VAL B O 1
ATOM 1607 N N . LEU B 1 66 ? 3.311 -8.484 -11.914 1 98.81 66 LEU B N 1
ATOM 1608 C CA . LEU B 1 66 ? 3.906 -9.633 -11.25 1 98.81 66 LEU B CA 1
ATOM 1609 C C . LEU B 1 66 ? 3.291 -10.938 -11.75 1 98.81 66 LEU B C 1
ATOM 1611 O O . LEU B 1 66 ? 4.012 -11.891 -12.055 1 98.81 66 LEU B O 1
ATOM 1615 N N . LEU B 1 67 ? 2.006 -10.977 -11.898 1 98.75 67 LEU B N 1
ATOM 1616 C CA . LEU B 1 67 ? 1.319 -12.172 -12.375 1 98.75 67 LEU B CA 1
ATOM 1617 C C . LEU B 1 67 ? 1.698 -12.477 -13.82 1 98.75 67 LEU B C 1
ATOM 1619 O O . LEU B 1 67 ? 1.925 -13.641 -14.172 1 98.75 67 LEU B O 1
ATOM 1623 N N . GLN B 1 68 ? 1.836 -11.453 -14.625 1 98.19 68 GLN B N 1
ATOM 1624 C CA . GLN B 1 68 ? 2.221 -11.625 -16.016 1 98.19 68 GLN B CA 1
ATOM 1625 C C . GLN B 1 68 ? 3.645 -12.156 -16.141 1 98.19 68 GLN B C 1
ATOM 1627 O O . GLN B 1 68 ? 3.971 -12.875 -17.094 1 98.19 68 GLN B O 1
ATOM 1632 N N . CYS B 1 69 ? 4.422 -11.891 -15.18 1 98.12 69 CYS B N 1
ATOM 1633 C CA . CYS B 1 69 ? 5.812 -12.336 -15.18 1 98.12 69 CYS B CA 1
ATOM 1634 C C . CYS B 1 69 ? 5.945 -13.719 -14.555 1 98.12 69 CYS B C 1
ATOM 1636 O O . CYS B 1 69 ? 7.051 -14.25 -14.453 1 98.12 69 CYS B O 1
ATOM 1638 N N . GLY B 1 70 ? 4.828 -14.195 -14.055 1 98.19 70 GLY B N 1
ATOM 1639 C CA . GLY B 1 70 ? 4.836 -15.586 -13.625 1 98.19 70 GLY B CA 1
ATOM 1640 C C . GLY B 1 70 ? 4.895 -15.742 -12.117 1 98.19 70 GLY B C 1
ATOM 1641 O O . GLY B 1 70 ? 5.195 -16.828 -11.609 1 98.19 70 GLY B O 1
ATOM 1642 N N . ALA B 1 71 ? 4.629 -14.695 -11.328 1 98.75 71 ALA B N 1
ATOM 1643 C CA . ALA B 1 71 ? 4.59 -14.82 -9.875 1 98.75 71 ALA B CA 1
ATOM 1644 C C . ALA B 1 71 ? 3.57 -15.875 -9.438 1 98.75 71 ALA B C 1
ATOM 1646 O O . ALA B 1 71 ? 2.479 -15.953 -10.008 1 98.75 71 ALA B O 1
ATOM 1647 N N . ASN B 1 72 ? 3.949 -16.672 -8.445 1 98.81 72 ASN B N 1
ATOM 1648 C CA . ASN B 1 72 ? 3.068 -17.719 -7.922 1 98.81 72 ASN B CA 1
ATOM 1649 C C . ASN B 1 72 ? 2.027 -17.141 -6.969 1 98.81 72 ASN B C 1
ATOM 1651 O O . ASN B 1 72 ? 2.365 -16.703 -5.867 1 98.81 72 ASN B O 1
ATOM 1655 N N . PRO B 1 73 ? 0.764 -17.141 -7.344 1 98.81 73 PRO B N 1
ATOM 1656 C CA . PRO B 1 73 ? -0.261 -16.531 -6.504 1 98.81 73 PRO B CA 1
ATOM 1657 C C . PRO B 1 73 ? -0.64 -17.391 -5.301 1 98.81 73 PRO B C 1
ATOM 1659 O O . PRO B 1 73 ? -1.405 -16.953 -4.438 1 98.81 73 PRO B O 1
ATOM 1662 N N . ASN B 1 74 ? -0.046 -18.562 -5.148 1 98.81 74 ASN B N 1
ATOM 1663 C CA . ASN B 1 74 ? -0.537 -19.516 -4.16 1 98.81 74 ASN B CA 1
ATOM 1664 C C . ASN B 1 74 ? 0.465 -19.719 -3.027 1 98.81 74 ASN B C 1
ATOM 1666 O O . ASN B 1 74 ? 0.313 -20.625 -2.213 1 98.81 74 ASN B O 1
ATOM 1670 N N . ILE B 1 75 ? 1.492 -18.859 -2.996 1 98.62 75 ILE B N 1
ATOM 1671 C CA . ILE B 1 75 ? 2.434 -18.906 -1.883 1 98.62 75 ILE B CA 1
ATOM 1672 C C . ILE B 1 75 ? 1.808 -18.266 -0.648 1 98.62 75 ILE B C 1
ATOM 1674 O O . ILE B 1 75 ? 1.448 -17.094 -0.67 1 98.62 75 ILE B O 1
ATOM 1678 N N . PRO B 1 76 ? 1.597 -19.016 0.433 1 98.5 76 PRO B N 1
ATOM 1679 C CA . PRO B 1 76 ? 1.148 -18.391 1.679 1 98.5 76 PRO B CA 1
ATOM 1680 C C . PRO B 1 76 ? 2.262 -17.625 2.385 1 98.5 76 PRO B C 1
ATOM 1682 O O . PRO B 1 76 ? 3.436 -17.984 2.279 1 98.5 76 PRO B O 1
ATOM 1685 N N . CYS B 1 77 ? 1.812 -16.547 3.035 1 97.44 77 CYS B N 1
ATOM 1686 C CA . CYS B 1 77 ? 2.801 -15.922 3.906 1 97.44 77 CYS B CA 1
ATOM 1687 C C . CYS B 1 77 ? 3.014 -16.75 5.172 1 97.44 77 CYS B C 1
ATOM 1689 O O . CYS B 1 77 ? 2.475 -17.844 5.297 1 97.44 77 CYS B O 1
ATOM 1691 N N . GLY B 1 78 ? 3.844 -16.328 6.066 1 94.94 78 GLY B N 1
ATOM 1692 C CA . GLY B 1 78 ? 4.172 -17.062 7.273 1 94.94 78 GLY B CA 1
ATOM 1693 C C . GLY B 1 78 ? 3.117 -16.938 8.359 1 94.94 78 GLY B C 1
ATOM 1694 O O . GLY B 1 78 ? 2.105 -16.266 8.164 1 94.94 78 GLY B O 1
ATOM 1695 N N . PRO B 1 79 ? 3.297 -17.578 9.5 1 94.56 79 PRO B N 1
ATOM 1696 C CA . PRO B 1 79 ? 2.311 -17.609 10.586 1 94.56 79 PRO B CA 1
ATOM 1697 C C . PRO B 1 79 ? 1.975 -16.234 11.117 1 94.56 79 PRO B C 1
ATOM 1699 O O . PRO B 1 79 ? 0.845 -15.984 11.555 1 94.56 79 PRO B O 1
ATOM 1702 N N . ARG B 1 80 ? 2.873 -15.352 10.961 1 91.38 80 ARG B N 1
ATOM 1703 C CA . ARG B 1 80 ? 2.629 -14 11.453 1 91.38 80 ARG B CA 1
ATOM 1704 C C . ARG B 1 80 ? 1.607 -13.281 10.586 1 91.38 80 ARG B C 1
ATOM 1706 O O . ARG B 1 80 ? 1.003 -12.297 11.016 1 91.38 80 ARG B O 1
ATOM 1713 N N . GLY B 1 81 ? 1.467 -13.758 9.414 1 93.19 81 GLY B N 1
ATOM 1714 C CA . GLY B 1 81 ? 0.445 -13.234 8.523 1 93.19 81 GLY B CA 1
ATOM 1715 C C . GLY B 1 81 ? -0.72 -14.188 8.328 1 93.19 81 GLY B C 1
ATOM 1716 O O . GLY B 1 81 ? -1.438 -14.102 7.332 1 93.19 81 GLY B O 1
ATOM 1717 N N . ASP B 1 82 ? -0.848 -15.172 9.211 1 96.75 82 ASP B N 1
ATOM 1718 C CA . ASP B 1 82 ? -1.938 -16.141 9.258 1 96.75 82 ASP B CA 1
ATOM 1719 C C . ASP B 1 82 ? -1.898 -17.078 8.047 1 96.75 82 ASP B C 1
ATOM 1721 O O . ASP B 1 82 ? -2.941 -17.531 7.574 1 96.75 82 ASP B O 1
ATOM 1725 N N . ASN B 1 83 ? -0.72 -17.188 7.434 1 98.31 83 ASN B N 1
ATOM 1726 C CA . ASN B 1 83 ? -0.537 -18.078 6.293 1 98.31 83 ASN B CA 1
ATOM 1727 C C . ASN B 1 83 ? -1.478 -17.734 5.145 1 98.31 83 ASN B C 1
ATOM 1729 O O . ASN B 1 83 ? -2.051 -18.609 4.508 1 98.31 83 ASN B O 1
ATOM 1733 N N . ARG B 1 84 ? -1.632 -16.438 4.965 1 98.38 84 ARG B N 1
ATOM 1734 C CA . ARG B 1 84 ? -2.57 -15.984 3.943 1 98.38 84 ARG B CA 1
ATOM 1735 C C . ARG B 1 84 ? -1.887 -15.875 2.584 1 98.38 84 ARG B C 1
ATOM 1737 O O . ARG B 1 84 ? -0.72 -15.484 2.498 1 98.38 84 ARG B O 1
ATOM 1744 N N . THR B 1 85 ? -2.678 -16.219 1.566 1 98.81 85 THR B N 1
ATOM 1745 C CA . THR B 1 85 ? -2.262 -15.969 0.191 1 98.81 85 THR B CA 1
ATOM 1746 C C . THR B 1 85 ? -2.689 -14.57 -0.255 1 98.81 85 THR B C 1
ATOM 1748 O O . THR B 1 85 ? -3.475 -13.914 0.427 1 98.81 85 THR B O 1
ATOM 1751 N N . PRO B 1 86 ? -2.137 -14.125 -1.433 1 98.81 86 PRO B N 1
ATOM 1752 C CA . PRO B 1 86 ? -2.604 -12.836 -1.96 1 98.81 86 PRO B CA 1
ATOM 1753 C C . PRO B 1 86 ? -4.117 -12.797 -2.148 1 98.81 86 PRO B C 1
ATOM 1755 O O . PRO B 1 86 ? -4.746 -11.758 -1.914 1 98.81 86 PRO B O 1
ATOM 1758 N N . LEU B 1 87 ? -4.715 -13.938 -2.473 1 98.81 87 LEU B N 1
ATOM 1759 C CA . LEU B 1 87 ? -6.16 -13.977 -2.65 1 98.81 87 LEU B CA 1
ATOM 1760 C C . LEU B 1 87 ? -6.879 -13.75 -1.323 1 98.81 87 LEU B C 1
ATOM 1762 O O . LEU B 1 87 ? -7.891 -13.047 -1.274 1 98.81 87 LEU B O 1
ATOM 1766 N N . HIS B 1 88 ? -6.359 -14.312 -0.246 1 98.75 88 HIS B N 1
ATOM 1767 C CA . HIS B 1 88 ? -6.918 -14.047 1.077 1 98.75 88 HIS B CA 1
ATOM 1768 C C . HIS B 1 88 ? -6.91 -12.555 1.391 1 98.75 88 HIS B C 1
ATOM 1770 O O . HIS B 1 88 ? -7.902 -12.016 1.878 1 98.75 88 HIS B O 1
ATOM 1776 N N . LEU B 1 89 ? -5.793 -11.93 1.11 1 97.44 89 LEU B N 1
ATOM 1777 C CA . LEU B 1 89 ? -5.637 -10.508 1.401 1 97.44 89 LEU B CA 1
ATOM 1778 C C . LEU B 1 89 ? -6.648 -9.68 0.618 1 97.44 89 LEU B C 1
ATOM 1780 O O . LEU B 1 89 ? -7.32 -8.812 1.185 1 97.44 89 LEU B O 1
ATOM 1784 N N . CYS B 1 90 ? -6.746 -9.945 -0.676 1 97.94 90 CYS B N 1
ATOM 1785 C CA . CYS B 1 90 ? -7.676 -9.195 -1.517 1 97.94 90 CYS B CA 1
ATOM 1786 C C . CYS B 1 90 ? -9.117 -9.43 -1.072 1 97.94 90 CYS B C 1
ATOM 1788 O O . CYS B 1 90 ? -9.945 -8.508 -1.129 1 97.94 90 CYS B O 1
ATOM 1790 N N . ALA B 1 91 ? -9.445 -10.633 -0.589 1 98 91 ALA B N 1
ATOM 1791 C CA . ALA B 1 91 ? -10.773 -10.961 -0.085 1 98 91 ALA B CA 1
ATOM 1792 C C . ALA B 1 91 ? -11.086 -10.188 1.196 1 98 91 ALA B C 1
ATOM 1794 O O . ALA B 1 91 ? -12.211 -9.734 1.4 1 98 91 ALA B O 1
ATOM 1795 N N . GLU B 1 92 ? -10.086 -10.086 2.008 1 96 92 GLU B N 1
ATOM 1796 C CA . GLU B 1 92 ? -10.242 -9.367 3.27 1 96 92 GLU B CA 1
ATOM 1797 C C . GLU B 1 92 ? -10.57 -7.895 3.031 1 96 92 GLU B C 1
ATOM 1799 O O . GLU B 1 92 ? -11.383 -7.312 3.752 1 96 92 GLU B O 1
ATOM 1804 N N . TYR B 1 93 ? -9.984 -7.332 1.997 1 93.06 93 TYR B N 1
ATOM 1805 C CA . TYR B 1 93 ? -10.133 -5.902 1.757 1 93.06 93 TYR B CA 1
ATOM 1806 C C . TYR B 1 93 ? -11.242 -5.629 0.747 1 93.06 93 TYR B C 1
ATOM 1808 O O . TYR B 1 93 ? -11.656 -4.48 0.567 1 93.06 93 TYR B O 1
ATOM 1816 N N . GLY B 1 94 ? -11.656 -6.598 0.119 1 95.44 94 GLY B N 1
ATOM 1817 C CA . GLY B 1 94 ? -12.727 -6.434 -0.851 1 95.44 94 GLY B CA 1
ATOM 1818 C C . GLY B 1 94 ? -12.25 -5.871 -2.176 1 95.44 94 GLY B C 1
ATOM 1819 O O . GLY B 1 94 ? -12.961 -5.082 -2.812 1 95.44 94 GLY B O 1
ATOM 1820 N N . PHE B 1 95 ? -11.078 -6.258 -2.658 1 95.75 95 PHE B N 1
ATOM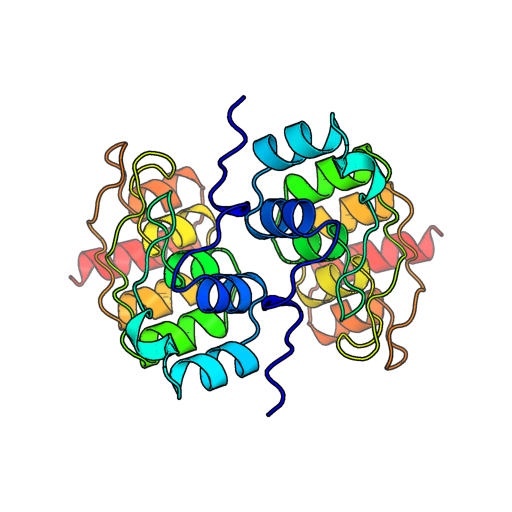 1821 C CA . PHE B 1 95 ? -10.5 -5.742 -3.891 1 95.75 95 PHE B CA 1
ATOM 1822 C C . PHE B 1 95 ? -10.914 -6.594 -5.086 1 95.75 95 PHE B C 1
ATOM 1824 O O . PHE B 1 95 ? -10.188 -7.508 -5.48 1 95.75 95 PHE B O 1
ATOM 1831 N N . ILE B 1 96 ? -11.984 -6.18 -5.719 1 96.44 96 ILE B N 1
ATOM 1832 C CA . ILE B 1 96 ? -12.664 -6.98 -6.723 1 96.44 96 ILE B CA 1
ATOM 1833 C C . ILE B 1 96 ? -11.758 -7.184 -7.934 1 96.44 96 ILE B C 1
ATOM 1835 O O . ILE B 1 96 ? -11.586 -8.305 -8.414 1 96.44 96 ILE B O 1
ATOM 1839 N N . ASN B 1 97 ? -11.141 -6.121 -8.383 1 96.88 97 ASN B N 1
ATOM 1840 C CA . ASN B 1 97 ? -10.312 -6.215 -9.578 1 96.88 97 ASN B CA 1
ATOM 1841 C C . ASN B 1 97 ? -9.086 -7.094 -9.344 1 96.88 97 ASN B C 1
ATOM 1843 O O . ASN B 1 97 ? -8.695 -7.871 -10.211 1 96.88 97 ASN B O 1
ATOM 1847 N N . ASN B 1 98 ? -8.516 -6.953 -8.156 1 98.06 98 ASN B N 1
ATOM 1848 C CA . ASN B 1 98 ? -7.387 -7.809 -7.789 1 98.06 98 ASN B CA 1
ATOM 1849 C C . ASN B 1 98 ? -7.793 -9.281 -7.75 1 98.06 98 ASN B C 1
ATOM 1851 O O . ASN B 1 98 ? -7.055 -10.148 -8.227 1 98.06 98 ASN B O 1
ATOM 1855 N N . ILE B 1 99 ? -8.977 -9.555 -7.164 1 98.38 99 ILE B N 1
ATOM 1856 C CA . ILE B 1 99 ? -9.484 -10.922 -7.043 1 98.38 99 ILE B CA 1
ATOM 1857 C C . ILE B 1 99 ? -9.664 -11.531 -8.43 1 98.38 99 ILE B C 1
ATOM 1859 O O . ILE B 1 99 ? -9.211 -12.648 -8.688 1 98.38 99 ILE B O 1
ATOM 1863 N N . MET B 1 100 ? -10.188 -10.781 -9.312 1 98.19 100 MET B N 1
ATOM 1864 C CA . MET B 1 100 ? -10.414 -11.266 -10.672 1 98.19 100 MET B CA 1
ATOM 1865 C C . MET B 1 100 ? -9.086 -11.586 -11.359 1 98.19 100 MET B C 1
ATOM 1867 O O . MET B 1 100 ? -8.969 -12.609 -12.039 1 98.19 100 MET B O 1
ATOM 1871 N N . LEU B 1 101 ? -8.125 -10.781 -11.188 1 98.38 101 LEU B N 1
ATOM 1872 C CA . LEU B 1 101 ? -6.809 -11 -11.773 1 98.38 101 LEU B CA 1
ATOM 1873 C C . LEU B 1 101 ? -6.164 -12.258 -11.203 1 98.38 101 LEU B C 1
ATOM 1875 O O . LEU B 1 101 ? -5.586 -13.055 -11.945 1 98.38 101 LEU B O 1
ATOM 1879 N N . LEU B 1 102 ? -6.262 -12.375 -9.922 1 98.75 102 LEU B N 1
ATOM 1880 C CA . LEU B 1 102 ? -5.676 -13.539 -9.266 1 98.75 102 LEU B CA 1
ATOM 1881 C C . LEU B 1 102 ? -6.34 -14.828 -9.734 1 98.75 102 LEU B C 1
ATOM 1883 O O . LEU B 1 102 ? -5.66 -15.82 -10.008 1 98.75 102 LEU B O 1
ATOM 1887 N N . LEU B 1 103 ? -7.637 -14.852 -9.898 1 97.81 103 LEU B N 1
ATOM 1888 C CA . LEU B 1 103 ? -8.367 -16.016 -10.367 1 97.81 103 LEU B CA 1
ATOM 1889 C C . LEU B 1 103 ? -7.977 -16.359 -11.805 1 97.81 103 LEU B C 1
ATOM 1891 O O . LEU B 1 103 ? -7.836 -17.547 -12.148 1 97.81 103 LEU B O 1
ATOM 1895 N N . ALA B 1 104 ? -7.781 -15.32 -12.57 1 97.88 104 ALA B N 1
ATOM 1896 C CA . ALA B 1 104 ? -7.367 -15.523 -13.961 1 97.88 104 ALA B CA 1
ATOM 1897 C C . ALA B 1 104 ? -5.98 -16.156 -14.031 1 97.88 104 ALA B C 1
ATOM 1899 O O . ALA B 1 104 ? -5.609 -16.734 -15.055 1 97.88 104 ALA B O 1
ATOM 1900 N N . HIS B 1 105 ? -5.223 -16.078 -12.961 1 98.19 105 HIS B N 1
ATOM 1901 C CA . HIS B 1 105 ? -3.877 -16.641 -12.93 1 98.19 105 HIS B CA 1
ATOM 1902 C C . HIS B 1 105 ? -3.797 -17.828 -11.977 1 98.19 105 HIS B C 1
ATOM 1904 O O . HIS B 1 105 ? -2.762 -18.047 -11.344 1 98.19 105 HIS B O 1
ATOM 1910 N N . LYS B 1 106 ? -4.914 -18.422 -11.734 1 97.44 106 LYS B N 1
ATOM 1911 C CA . LYS B 1 106 ? -5.023 -19.75 -11.117 1 97.44 106 LYS B CA 1
ATOM 1912 C C . LYS B 1 106 ? -4.758 -19.672 -9.617 1 97.44 106 LYS B C 1
ATOM 1914 O O . LYS B 1 106 ? -4.16 -20.594 -9.047 1 97.44 106 LYS B O 1
ATOM 1919 N N . ALA B 1 107 ? -5.164 -18.547 -9 1 98.56 107 ALA B N 1
ATOM 1920 C CA . ALA B 1 107 ? -5.168 -18.547 -7.543 1 98.56 107 ALA B CA 1
ATOM 1921 C C . ALA B 1 107 ? -6.102 -19.609 -6.984 1 98.56 107 ALA B C 1
ATOM 1923 O O . ALA B 1 107 ? -7.191 -19.828 -7.52 1 98.56 107 ALA B O 1
ATOM 1924 N N . ASP B 1 108 ? -5.648 -20.312 -5.895 1 98.19 108 ASP B N 1
ATOM 1925 C CA . ASP B 1 108 ? -6.41 -21.391 -5.285 1 98.19 108 ASP B CA 1
ATOM 1926 C C . ASP B 1 108 ? -7.547 -20.844 -4.418 1 98.19 108 ASP B C 1
ATOM 1928 O O . ASP B 1 108 ? -7.309 -20.344 -3.32 1 98.19 108 ASP B O 1
ATOM 1932 N N . LEU B 1 109 ? -8.773 -21.094 -4.852 1 96.94 109 LEU B N 1
ATOM 1933 C CA . LEU B 1 109 ? -9.984 -20.578 -4.219 1 96.94 109 LEU B CA 1
ATOM 1934 C C . LEU B 1 109 ? -10.242 -21.266 -2.887 1 96.94 109 LEU B C 1
ATOM 1936 O O . LEU B 1 109 ? -10.914 -20.719 -2.014 1 96.94 109 LEU B O 1
ATOM 1940 N N . LEU B 1 110 ? -9.672 -22.422 -2.766 1 97.38 110 LEU B N 1
ATOM 1941 C CA . LEU B 1 110 ? -10.016 -23.234 -1.614 1 97.38 110 LEU B CA 1
ATOM 1942 C C . LEU B 1 110 ? -8.883 -23.266 -0.6 1 97.38 110 LEU B C 1
ATOM 1944 O O . LEU B 1 110 ? -8.984 -23.922 0.44 1 97.38 110 LEU B O 1
ATOM 1948 N N . ALA B 1 111 ? -7.812 -22.484 -0.899 1 97.88 111 ALA B N 1
ATOM 1949 C CA . ALA B 1 111 ? -6.723 -22.406 0.072 1 97.88 111 ALA B CA 1
ATOM 1950 C C . ALA B 1 111 ? -7.238 -21.938 1.431 1 97.88 111 ALA B C 1
ATOM 1952 O O . ALA B 1 111 ? -8.07 -21.031 1.507 1 97.88 111 ALA B O 1
ATOM 1953 N N . GLU B 1 112 ? -6.746 -22.516 2.506 1 98.44 112 GLU B N 1
ATOM 1954 C CA . GLU B 1 112 ? -7.113 -22.125 3.861 1 98.44 112 GLU B CA 1
ATOM 1955 C C . GLU B 1 112 ? -5.973 -21.359 4.539 1 98.44 112 GLU B C 1
ATOM 1957 O O . GLU B 1 112 ? -4.801 -21.719 4.363 1 98.44 112 GLU B O 1
ATOM 1962 N N . ASP B 1 113 ? -6.402 -20.344 5.238 1 98.25 113 ASP B N 1
ATOM 1963 C CA . ASP B 1 113 ? -5.383 -19.625 6 1 98.25 113 ASP B CA 1
ATOM 1964 C C . ASP B 1 113 ? -5.113 -20.312 7.336 1 98.25 113 ASP B C 1
ATOM 1966 O O . ASP B 1 113 ? -5.5 -21.469 7.535 1 98.25 113 ASP B O 1
ATOM 1970 N N . GLY B 1 114 ? -4.344 -19.641 8.219 1 97.81 114 GLY B N 1
ATOM 1971 C CA . GLY B 1 114 ? -3.953 -20.219 9.492 1 97.81 114 GLY B CA 1
ATOM 1972 C C . GLY B 1 114 ? -5.129 -20.484 10.414 1 97.81 114 GLY B C 1
ATOM 1973 O O . GLY B 1 114 ? -5.008 -21.25 11.383 1 97.81 114 GLY B O 1
ATOM 1974 N N . CYS B 1 115 ? -6.277 -19.938 10.117 1 97.88 115 CYS B N 1
ATOM 1975 C CA . CYS B 1 115 ? -7.477 -20.109 10.93 1 97.88 115 CYS B CA 1
ATOM 1976 C C . CYS B 1 115 ? -8.477 -21.031 10.242 1 97.88 115 CYS B C 1
ATOM 1978 O O . CYS B 1 115 ? -9.617 -21.156 10.688 1 97.88 115 CYS B O 1
ATOM 1980 N N . GLY B 1 116 ? -8.125 -21.5 9.141 1 98.31 116 GLY B N 1
ATOM 1981 C CA . GLY B 1 116 ? -9 -22.406 8.406 1 98.31 116 GLY B CA 1
ATOM 1982 C C . GLY B 1 116 ? -10.008 -21.688 7.535 1 98.31 116 GLY B C 1
ATOM 1983 O O . GLY B 1 116 ? -11.008 -22.281 7.113 1 98.31 116 GLY B O 1
ATOM 1984 N N . LEU B 1 117 ? -9.727 -20.453 7.273 1 98.5 117 LEU B N 1
ATOM 1985 C CA . LEU B 1 117 ? -10.672 -19.688 6.477 1 98.5 117 LEU B CA 1
ATOM 1986 C C . LEU B 1 117 ? -10.227 -19.625 5.02 1 98.5 117 LEU B C 1
ATOM 1988 O O . LEU B 1 117 ? -9.039 -19.422 4.738 1 98.5 117 LEU B O 1
ATOM 1992 N N . THR B 1 118 ? -11.195 -19.781 4.109 1 98.44 118 THR B N 1
ATOM 1993 C CA . THR B 1 118 ? -10.953 -19.578 2.688 1 98.44 118 THR B CA 1
ATOM 1994 C C . THR B 1 118 ? -11.133 -18.109 2.316 1 98.44 118 THR B C 1
ATOM 1996 O O . THR B 1 118 ? -11.672 -17.328 3.098 1 98.44 118 THR B O 1
ATOM 1999 N N . PRO B 1 119 ? -10.656 -17.75 1.059 1 98.56 119 PRO B N 1
ATOM 2000 C CA . PRO B 1 119 ? -10.93 -16.391 0.619 1 98.56 119 PRO B CA 1
ATOM 2001 C C . PRO B 1 119 ? -12.414 -16.047 0.613 1 98.56 119 PRO B C 1
ATOM 2003 O O . PRO B 1 119 ? -12.805 -14.953 1.026 1 98.56 119 PRO B O 1
ATOM 2006 N N . LEU B 1 120 ? -13.211 -17.031 0.27 1 98.25 120 LEU B N 1
ATOM 2007 C CA . LEU B 1 120 ? -14.656 -16.828 0.28 1 98.25 120 LEU B CA 1
ATOM 2008 C C . LEU B 1 120 ? -15.156 -16.578 1.697 1 98.25 120 LEU B C 1
ATOM 2010 O O . LEU B 1 120 ? -15.922 -15.641 1.929 1 98.25 120 LEU B O 1
ATOM 2014 N N . SER B 1 121 ? -14.727 -17.375 2.631 1 98.25 121 SER B N 1
ATOM 2015 C CA . SER B 1 121 ? -15.133 -17.219 4.023 1 98.25 121 SER B CA 1
ATOM 2016 C C . SER B 1 121 ? -14.727 -15.844 4.559 1 98.25 121 SER B C 1
ATOM 2018 O O . SER B 1 121 ? -15.492 -15.203 5.281 1 98.25 121 SER B O 1
ATOM 2020 N N . ILE B 1 122 ? -13.562 -15.422 4.184 1 98.25 122 ILE B N 1
ATOM 2021 C CA . ILE B 1 122 ? -13.039 -14.133 4.621 1 98.25 122 ILE B CA 1
ATOM 2022 C C . ILE B 1 122 ? -13.875 -13.008 4.023 1 98.25 122 ILE B C 1
ATOM 2024 O O . ILE B 1 122 ? -14.242 -12.062 4.723 1 98.25 122 ILE B O 1
ATOM 2028 N N . ALA B 1 123 ? -14.148 -13.078 2.742 1 98.12 123 ALA B N 1
ATOM 2029 C CA . ALA B 1 123 ? -14.969 -12.078 2.072 1 98.12 123 ALA B CA 1
ATOM 2030 C C . ALA B 1 123 ? -16.359 -11.984 2.707 1 98.12 123 ALA B C 1
ATOM 2032 O O . ALA B 1 123 ? -16.922 -10.898 2.838 1 98.12 123 ALA B O 1
ATOM 2033 N N . GLU B 1 124 ? -16.906 -13.141 3.129 1 98.06 124 GLU B N 1
ATOM 2034 C CA . GLU B 1 124 ? -18.203 -13.195 3.791 1 98.06 124 GLU B CA 1
ATOM 2035 C C . GLU B 1 124 ? -18.156 -12.508 5.152 1 98.06 124 GLU B C 1
ATOM 2037 O O . GLU B 1 124 ? -19.047 -11.719 5.488 1 98.06 124 GLU B O 1
ATOM 2042 N N . LYS B 1 125 ? -17.156 -12.766 5.855 1 97.31 125 LYS B N 1
ATOM 2043 C CA . LYS B 1 125 ? -16.984 -12.156 7.172 1 97.31 125 LYS B CA 1
ATOM 2044 C C . LYS B 1 125 ? -16.859 -10.633 7.062 1 97.31 125 LYS B C 1
ATOM 2046 O O . LYS B 1 125 ? -17.344 -9.906 7.922 1 97.31 125 LYS B O 1
ATOM 2051 N N . GLY B 1 126 ? -16.203 -10.188 6.008 1 95.62 126 GLY B N 1
ATOM 2052 C CA . GLY B 1 126 ? -15.984 -8.766 5.789 1 95.62 126 GLY B CA 1
ATOM 2053 C C . GLY B 1 126 ? -17.172 -8.078 5.141 1 95.62 126 GLY B C 1
ATOM 2054 O O . GLY B 1 126 ? -17.156 -6.859 4.945 1 95.62 126 GLY B O 1
ATOM 2055 N N . GLU B 1 127 ? -18.125 -8.828 4.777 1 96.62 127 GLU B N 1
ATOM 2056 C CA . GLU B 1 127 ? -19.359 -8.328 4.176 1 96.62 127 GLU B CA 1
ATOM 2057 C C . GLU B 1 127 ? -19.078 -7.625 2.848 1 96.62 127 GLU B C 1
ATOM 2059 O O . GLU B 1 127 ? -19.688 -6.602 2.539 1 96.62 127 GLU B O 1
ATOM 2064 N N . HIS B 1 128 ? -18.125 -8.172 2.135 1 96.06 128 HIS B N 1
ATOM 2065 C CA . HIS B 1 128 ? -17.828 -7.699 0.785 1 96.06 128 HIS B CA 1
ATOM 2066 C C . HIS B 1 128 ? -18.719 -8.398 -0.245 1 96.06 128 HIS B C 1
ATOM 2068 O O . HIS B 1 128 ? -18.281 -9.344 -0.901 1 96.06 128 HIS B O 1
ATOM 2074 N N . VAL B 1 129 ? -19.828 -7.898 -0.479 1 96.81 129 VAL B N 1
ATOM 2075 C CA . VAL B 1 129 ? -20.922 -8.562 -1.182 1 96.81 129 VAL B CA 1
ATOM 2076 C C . VAL B 1 129 ? -20.484 -8.906 -2.605 1 96.81 129 VAL B C 1
ATOM 2078 O O . VAL B 1 129 ? -20.672 -10.039 -3.066 1 96.81 129 VAL B O 1
ATOM 2081 N N . GLU B 1 130 ? -19.906 -7.941 -3.24 1 96.81 130 GLU B N 1
ATOM 2082 C CA . GLU B 1 130 ? -19.5 -8.172 -4.625 1 96.81 130 GLU B CA 1
ATOM 2083 C C . GLU B 1 130 ? -18.391 -9.219 -4.707 1 96.81 130 GLU B C 1
ATOM 2085 O O . GLU B 1 130 ? -18.391 -10.062 -5.605 1 96.81 130 GLU B O 1
ATOM 2090 N N . CYS B 1 131 ? -17.547 -9.172 -3.738 1 97.44 131 CYS B N 1
ATOM 2091 C CA . CYS B 1 131 ? -16.469 -10.156 -3.686 1 97.44 131 CYS B CA 1
ATOM 2092 C C . CYS B 1 131 ? -17.016 -11.555 -3.445 1 97.44 131 CYS B C 1
ATOM 2094 O O . CYS B 1 131 ? -16.562 -12.516 -4.074 1 97.44 131 CYS B O 1
ATOM 2096 N N . VAL B 1 132 ? -17.953 -11.664 -2.57 1 97.81 132 VAL B N 1
ATOM 2097 C CA . VAL B 1 132 ? -18.594 -12.938 -2.246 1 97.81 132 VAL B CA 1
ATOM 2098 C C . VAL B 1 132 ? -19.234 -13.531 -3.496 1 97.81 132 VAL B C 1
ATOM 2100 O O . VAL B 1 132 ? -19.062 -14.719 -3.791 1 97.81 132 VAL B O 1
ATOM 2103 N N . THR B 1 133 ? -19.828 -12.711 -4.234 1 97.81 133 THR B N 1
ATOM 2104 C CA . THR B 1 133 ? -20.516 -13.156 -5.449 1 97.81 133 THR B CA 1
ATOM 2105 C C . THR B 1 133 ? -19.516 -13.727 -6.449 1 97.81 133 THR B C 1
ATOM 2107 O O . THR B 1 133 ? -19.719 -14.812 -6.984 1 97.81 133 THR B O 1
ATOM 2110 N N . ILE B 1 134 ? -18.453 -13.062 -6.652 1 97.25 134 ILE B N 1
ATOM 2111 C CA . ILE B 1 134 ? -17.453 -13.461 -7.629 1 97.25 134 ILE B CA 1
ATOM 2112 C C . ILE B 1 134 ? -16.781 -14.758 -7.18 1 97.25 134 ILE B C 1
ATOM 2114 O O . ILE B 1 134 ? -16.594 -15.68 -7.984 1 97.25 134 ILE B O 1
ATOM 2118 N N . LEU B 1 135 ? -16.484 -14.812 -5.934 1 97.88 135 LEU B N 1
ATOM 2119 C CA . LEU B 1 135 ? -15.805 -15.992 -5.414 1 97.88 135 LEU B CA 1
ATOM 2120 C C . LEU B 1 135 ? -16.719 -17.203 -5.426 1 97.88 135 LEU B C 1
ATOM 2122 O O . LEU B 1 135 ? -16.281 -18.328 -5.719 1 97.88 135 LEU B O 1
ATOM 2126 N N . LYS B 1 136 ? -17.953 -17.031 -5.133 1 96.5 136 LYS B N 1
ATOM 2127 C CA . LYS B 1 136 ? -18.922 -18.125 -5.203 1 96.5 136 LYS B CA 1
ATOM 2128 C C . LYS B 1 136 ? -19.062 -18.641 -6.633 1 96.5 136 LYS B C 1
ATOM 2130 O O . LYS B 1 136 ? -19.125 -19.844 -6.855 1 96.5 136 LYS B O 1
ATOM 2135 N N . GLN B 1 137 ? -19.094 -17.703 -7.508 1 95.81 137 GLN B N 1
ATOM 2136 C CA . GLN B 1 137 ? -19.203 -18.078 -8.914 1 95.81 137 GLN B CA 1
ATOM 2137 C C . GLN B 1 137 ? -17.969 -18.875 -9.359 1 95.81 137 GLN B C 1
ATOM 2139 O O . GLN B 1 137 ? -18.078 -19.844 -10.102 1 95.81 137 GLN B O 1
ATOM 2144 N N . ALA B 1 138 ? -16.906 -18.469 -8.898 1 93.81 138 ALA B N 1
ATOM 2145 C CA . ALA B 1 138 ? -15.664 -19.141 -9.266 1 93.81 138 ALA B CA 1
ATOM 2146 C C . ALA B 1 138 ? -15.594 -20.531 -8.664 1 93.81 138 ALA B C 1
ATOM 2148 O O . ALA B 1 138 ? -15.078 -21.453 -9.289 1 93.81 138 ALA B O 1
ATOM 2149 N N . VAL B 1 139 ? -16.094 -20.688 -7.426 1 89.38 139 VAL B N 1
ATOM 2150 C CA . VAL B 1 139 ? -16.109 -21.984 -6.754 1 89.38 139 VAL B CA 1
ATOM 2151 C C . VAL B 1 139 ? -17.078 -22.938 -7.457 1 89.38 139 VAL B C 1
ATOM 2153 O O . VAL B 1 139 ? -16.781 -24.125 -7.605 1 89.38 139 VAL B O 1
ATOM 2156 N N . GLY B 1 140 ? -18.188 -22.391 -7.777 1 85.56 140 GLY B N 1
ATOM 2157 C CA . GLY B 1 140 ? -19.156 -23.219 -8.477 1 85.56 140 GLY B CA 1
ATOM 2158 C C . GLY B 1 140 ? -18.672 -23.688 -9.836 1 85.56 140 GLY B C 1
ATOM 2159 O O . GLY B 1 140 ? -19.078 -24.75 -10.312 1 85.56 140 GLY B O 1
ATOM 2160 N N . GLU B 1 141 ? -17.797 -22.938 -10.445 1 74.06 141 GLU B N 1
ATOM 2161 C CA . GLU B 1 141 ? -17.297 -23.281 -11.773 1 74.06 141 GLU B CA 1
ATOM 2162 C C . GLU B 1 141 ? -16.047 -24.156 -11.68 1 74.06 141 GLU B C 1
ATOM 2164 O O . GLU B 1 141 ? -15.625 -24.75 -12.672 1 74.06 141 GLU B O 1
ATOM 2169 N N . SER B 1 142 ? -15.508 -24.094 -10.547 1 66.81 142 SER B N 1
ATOM 2170 C CA . SER B 1 142 ? -14.312 -24.922 -10.414 1 66.81 142 SER B CA 1
ATOM 2171 C C . SER B 1 142 ? -14.68 -26.375 -10.148 1 66.81 142 SER B C 1
ATOM 2173 O O . SER B 1 142 ? -15.719 -26.656 -9.547 1 66.81 142 SER B O 1
#

Secondary structure (DSSP, 8-state):
-----GGG---TTHHHHHHHHTT-HHHHHHHHHTGGGGGTT---TTS--HHHHHTTSTT-HHHHHHHHTT--TT----GGGTT--HHHHHHHHT-HHHHHHHHHTT--TT---TTS--HHHHHHHTT-HHHHHHHHHHHHH-/-----GGG---TTHHHHHHHHTT-HHHHHHHHHTGGGGGTT---TTS--HHHHHTTSTT-HHHHHHHHTT--TT----GGGTT--HHHHHHHHT-HHHHHHHHHTT--TT---TTS--HHHHHHHTT-HHHHHHHHHHHHH-

Nearest PDB structures (foldseek):
  5hry-assembly2_E  TM=9.572E-01  e=1.264E-08  synthetic construct
  5et1-assembly2_B  TM=8.634E-01  e=2.424E-07  Mus musculus
  2b0o-assembly3_G  TM=8.591E-01  e=1.879E-05  Homo sapiens
  5y4e-assembly1_A  TM=5.258E-01  e=1.664E-07  Homo sapiens
  2b0o-assembly3_H  TM=7.612E-01  e=1.290E-05  Homo sapiens

InterPro domains:
  IPR002110 Ankyrin repeat [PF12796] (16-113)
  IPR002110 Ankyrin repeat [PS50088] (46-78)
  IPR002110 Ankyrin repeat [PS50088] (82-114)
  IPR002110 Ankyrin repeat [SM00248] (46-75)
  IPR002110 Ankyrin repeat [SM00248] (82-111)
  IPR036770 Ankyrin repeat-containing domain superfamily [G3DSA:1.25.40.20] (1-141)
  IPR036770 Ankyrin repeat-containing domain superfamily [SSF48403] (15-137)
  IPR050776 Ankyrin Repeat and Cyclin-Dependent Kinase Inhibitor [PTHR24201] (16-138)

Sequence (284 aa):
MDLNSPEEEDFPGRLLHQAALWDNAELLEDLLKGDQRRHLDGQDSWGRTPLHAAATSENSRCLRVLLQCGANPNIPCGPRGDNRTPLHLCAEYGFINNIMLLLAHKADLLAEDGCGLTPLSIAEKGEHVECVTILKQAVGESMDLNSPEEEDFPGRLLHQAALWDNAELLEDLLKGDQRRHLDGQDSWGRTPLHAAATSENSRCLRVLLQCGANPNIPCGPRGDNRTPLHLCAEYGFINNIMLLLAHKADLLAEDGCGLTPLSIAEKGEHVECVTILKQAVGES